Protein AF-A0A418WBN0-F1 (afdb_monomer)

Foldseek 3Di:
DDDDDDDDDDDDDDDDDDDDDDDDDDDDDDPDDDDDDDDPDDPPPDPDPPQDDAQVVQLVCQLVVLLQVLDQPECCNCVVVVPDDDNQVSQVSSLQSSLQSVVVCCVVRNQTVLKDKKKWKWFADDDVVRPPDRQWIWMKIFIAHNVRWGQKIWIWTRHHHRTDIDIDGTRNCPVPDPIDTPDIHHRDDVVPPDDPDPPDDDDDDDDDDDDDDDD

pLDDT: mean 71.05, std 18.78, range [40.62, 96.75]

Sequence (215 aa):
MKEAAMRIGKFGRFSAPLFAATVLASCIEPPASPPAPPPPPPPPAVEAPPAKPLNLDAVDKAVSKASSDTGGTTIYTNVFNLSGGSCVEASTRRGQAIANNLQTLKNNGDIPADHTIKVYTYSGYRVPGFADASIHTYTVTQIQGPNGRPVATWISDNYLGPNSVTRKPGDGGYSDWTDTMTQDVTPPTPGGGPPPRRDGGGGGGGGGGGGGGGD

Secondary structure (DSSP, 8-state):
--------------------------------PPPPPPPPPPPP-PPPPPPPPP-HHHHHHHHHHHHHHS----HHHHTTTS-SPPHHHHHHHHHHHHHHHHHHHHHTTSS-TT-EEEEEEEE--B-TT-TT-B--EEEEEEEE-TTS-EEEEEEEE-SSSS-EEEEEETTTTGGG---EEEEE-PPPPTTPPSPPP------------------

Nearest PDB structures (foldseek):
  5kq1-assembly1_A  TM=2.293E-01  e=1.074E-01  Schizosaccharomyces pombe 972h-
  6le0-assembly2_C  TM=3.913E-01  e=2.485E+00  Streptomyces koyangensis
  6ymn-assembly1_AAA  TM=3.905E-01  e=4.601E+00  Streptomyces koyangensis
  6ymn-assembly2_DDD  TM=4.024E-01  e=8.519E+00  Streptomyces koyangensis

Structure (mmCIF, N/CA/C/O backbone):
data_AF-A0A418WBN0-F1
#
_entry.id   AF-A0A418WBN0-F1
#
loop_
_atom_site.group_PDB
_atom_site.id
_atom_site.type_symbol
_atom_site.label_atom_id
_atom_site.label_alt_id
_atom_site.label_comp_id
_atom_site.label_asym_id
_atom_site.label_entity_id
_atom_site.label_seq_id
_atom_site.pdbx_PDB_ins_code
_atom_site.Cartn_x
_atom_site.Cartn_y
_atom_site.Cartn_z
_atom_site.occupancy
_atom_site.B_iso_or_equiv
_atom_site.auth_seq_id
_atom_site.auth_comp_id
_atom_site.auth_asym_id
_atom_site.auth_atom_id
_atom_site.pdbx_PDB_model_num
ATOM 1 N N . MET A 1 1 ? 41.250 -16.101 -19.857 1.00 44.22 1 MET A N 1
ATOM 2 C CA . MET A 1 1 ? 41.517 -16.765 -18.564 1.00 44.22 1 MET A CA 1
ATOM 3 C C . MET A 1 1 ? 42.553 -15.958 -17.798 1.00 44.22 1 MET A C 1
ATOM 5 O O . MET A 1 1 ? 43.721 -16.009 -18.155 1.00 44.22 1 MET A O 1
ATOM 9 N N . LYS A 1 2 ? 42.119 -15.156 -16.821 1.00 40.62 2 LYS A N 1
ATOM 10 C CA . LYS A 1 2 ? 42.973 -14.545 -15.793 1.00 40.62 2 LYS A CA 1
ATOM 11 C C . LYS A 1 2 ? 42.155 -14.495 -14.504 1.00 40.62 2 LYS A C 1
ATOM 13 O O . LYS A 1 2 ? 41.100 -13.869 -14.477 1.00 40.62 2 LYS A O 1
ATOM 18 N N . GLU A 1 3 ? 42.618 -15.246 -13.514 1.00 41.44 3 GLU A N 1
ATOM 19 C CA . GLU A 1 3 ? 42.084 -15.322 -12.157 1.00 41.44 3 GLU A CA 1
ATOM 20 C C . GLU A 1 3 ? 42.264 -13.984 -11.431 1.00 41.44 3 GLU A C 1
ATOM 22 O O . GLU A 1 3 ? 43.290 -13.319 -11.593 1.00 41.44 3 GLU A O 1
ATOM 27 N N . ALA A 1 4 ? 41.291 -13.605 -10.602 1.00 48.12 4 ALA A N 1
ATOM 28 C CA . ALA A 1 4 ? 41.433 -12.516 -9.645 1.00 48.12 4 ALA A CA 1
ATOM 29 C C . ALA A 1 4 ? 41.006 -13.006 -8.257 1.00 48.12 4 ALA A C 1
ATOM 31 O O . ALA A 1 4 ? 39.907 -13.521 -8.058 1.00 48.12 4 ALA A O 1
ATOM 32 N N . ALA A 1 5 ? 41.952 -12.882 -7.331 1.00 51.09 5 ALA A N 1
ATOM 33 C CA . ALA A 1 5 ? 41.986 -13.505 -6.024 1.00 51.09 5 ALA A CA 1
ATOM 34 C C . ALA A 1 5 ? 40.995 -12.906 -5.013 1.00 51.09 5 ALA A C 1
ATOM 36 O O . ALA A 1 5 ? 40.859 -11.692 -4.859 1.00 51.09 5 ALA A O 1
ATOM 37 N N . MET A 1 6 ? 40.386 -13.815 -4.258 1.00 43.16 6 MET A N 1
ATOM 38 C CA . MET A 1 6 ? 39.567 -13.603 -3.071 1.00 43.16 6 MET A CA 1
ATOM 39 C C . MET A 1 6 ? 40.435 -13.098 -1.901 1.00 43.16 6 MET A C 1
ATOM 41 O O . MET A 1 6 ? 41.412 -13.745 -1.524 1.00 43.16 6 MET A O 1
ATOM 45 N N . ARG A 1 7 ? 40.081 -11.954 -1.294 1.00 53.06 7 ARG A N 1
ATOM 46 C CA . ARG A 1 7 ? 40.658 -11.486 -0.019 1.00 53.06 7 ARG A CA 1
ATOM 47 C C . ARG A 1 7 ? 39.640 -11.644 1.108 1.00 53.06 7 ARG A C 1
ATOM 49 O O . ARG A 1 7 ? 38.636 -10.945 1.160 1.00 53.06 7 ARG A O 1
ATOM 56 N N . ILE A 1 8 ? 39.958 -12.562 2.015 1.00 48.62 8 ILE A N 1
ATOM 57 C CA . ILE A 1 8 ? 39.249 -12.848 3.264 1.00 48.62 8 ILE A CA 1
ATOM 58 C C . ILE A 1 8 ? 39.636 -11.785 4.302 1.00 48.62 8 ILE A C 1
ATOM 60 O O . ILE A 1 8 ? 40.793 -11.685 4.716 1.00 48.62 8 ILE A O 1
ATOM 64 N N . GLY A 1 9 ? 38.658 -10.967 4.695 1.00 45.81 9 GLY A N 1
ATOM 65 C CA . GLY A 1 9 ? 38.778 -9.923 5.710 1.00 45.81 9 GLY A CA 1
ATOM 66 C C . GLY A 1 9 ? 38.511 -10.452 7.120 1.00 45.81 9 GLY A C 1
ATOM 67 O O . GLY A 1 9 ? 37.387 -10.766 7.485 1.00 45.81 9 GLY A O 1
ATOM 68 N N . LYS A 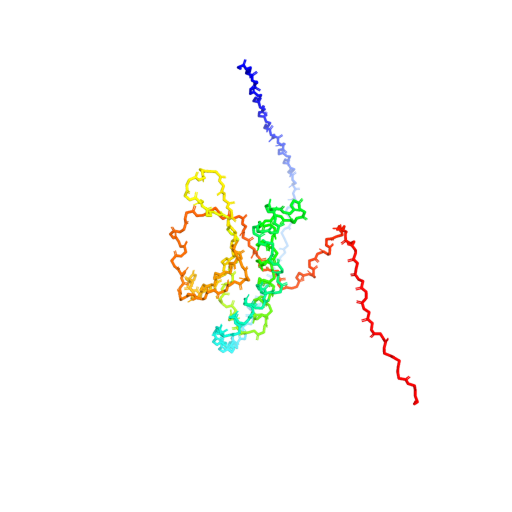1 10 ? 39.605 -10.538 7.870 1.00 53.38 10 LYS A N 1
ATOM 69 C CA . LYS A 1 10 ? 39.827 -10.809 9.298 1.00 53.38 10 LYS A CA 1
ATOM 70 C C . LYS A 1 10 ? 38.726 -10.377 10.296 1.00 53.38 10 LYS A C 1
ATOM 72 O O . LYS A 1 10 ? 38.263 -9.242 10.296 1.00 53.38 10 LYS A O 1
ATOM 77 N N . PHE A 1 11 ? 38.460 -11.290 11.234 1.00 48.16 11 PHE A N 1
ATOM 78 C CA . PHE A 1 11 ? 37.753 -11.131 12.512 1.00 48.16 11 PHE A CA 1
ATOM 79 C C . PHE A 1 11 ? 38.269 -9.957 13.366 1.00 48.16 11 PHE A C 1
ATOM 81 O O . PHE A 1 11 ? 39.461 -9.890 13.668 1.00 48.16 11 PHE A O 1
ATOM 88 N N . GLY A 1 12 ? 37.350 -9.126 13.866 1.00 45.34 12 GLY A N 1
ATOM 89 C CA . GLY A 1 12 ? 37.581 -8.185 14.965 1.00 45.34 12 GLY A CA 1
ATOM 90 C C . GLY A 1 12 ? 36.628 -8.474 16.125 1.00 45.34 12 GLY A C 1
ATOM 91 O O . GLY A 1 12 ? 35.453 -8.129 16.063 1.00 45.34 12 GLY A O 1
ATOM 92 N N . ARG A 1 13 ? 37.128 -9.132 17.178 1.00 50.06 13 ARG A N 1
ATOM 93 C CA . ARG A 1 13 ? 36.446 -9.272 18.475 1.00 50.06 13 ARG A CA 1
ATOM 94 C C . ARG A 1 13 ? 36.674 -7.988 19.277 1.00 50.06 13 ARG A C 1
ATOM 96 O O . ARG A 1 13 ? 37.809 -7.716 19.655 1.00 50.06 13 ARG A O 1
ATOM 103 N N . PHE A 1 14 ? 35.618 -7.230 19.556 1.00 46.12 14 PHE A N 1
ATOM 104 C CA . PHE A 1 14 ? 35.654 -6.153 20.547 1.00 46.12 14 PHE A CA 1
ATOM 105 C C . PHE A 1 14 ? 35.346 -6.734 21.932 1.00 46.12 14 PHE A C 1
ATOM 107 O O . PHE A 1 14 ? 34.240 -7.198 22.190 1.00 46.12 14 PHE A O 1
ATOM 114 N N . SER A 1 15 ? 36.356 -6.728 22.800 1.00 47.16 15 SER A N 1
ATOM 115 C CA . SER A 1 15 ? 36.253 -7.021 24.230 1.00 47.16 15 SER A CA 1
ATOM 116 C C . SER A 1 15 ? 36.310 -5.688 24.971 1.00 47.16 15 SER A C 1
ATOM 118 O O . SER A 1 15 ? 37.319 -4.992 24.877 1.00 47.16 15 SER A O 1
ATOM 120 N N . ALA A 1 16 ? 35.247 -5.322 25.684 1.00 52.97 16 ALA A N 1
ATOM 121 C CA . ALA A 1 16 ? 35.226 -4.155 26.565 1.00 52.97 16 ALA A CA 1
ATOM 122 C C . ALA A 1 16 ? 35.295 -4.605 28.040 1.00 52.97 16 ALA A C 1
ATOM 124 O O . ALA A 1 16 ? 34.710 -5.637 28.378 1.00 52.97 16 ALA A O 1
ATOM 125 N N . PRO A 1 17 ? 36.010 -3.874 28.917 1.00 54.97 17 PRO A N 1
ATOM 126 C CA . PRO A 1 17 ? 36.179 -4.243 30.319 1.00 54.97 17 PRO A CA 1
ATOM 127 C C . PRO A 1 17 ? 34.963 -3.849 31.174 1.00 54.97 17 PRO A C 1
ATOM 129 O O . PRO A 1 17 ? 34.487 -2.716 31.112 1.00 54.97 17 PRO A O 1
ATOM 132 N N . LEU A 1 18 ? 34.505 -4.777 32.021 1.00 51.66 18 LEU A N 1
ATOM 133 C CA . LEU A 1 18 ? 33.638 -4.484 33.165 1.00 51.66 18 LEU A CA 1
ATOM 134 C C . LEU A 1 18 ? 34.451 -3.722 34.224 1.00 51.66 18 LEU A C 1
ATOM 136 O O . LEU A 1 18 ? 35.355 -4.293 34.831 1.00 51.66 18 LEU A O 1
ATOM 140 N N . PHE A 1 19 ? 34.097 -2.467 34.494 1.00 44.91 19 PHE A N 1
ATOM 141 C CA . PHE A 1 19 ? 34.485 -1.782 35.728 1.00 44.91 19 PHE A CA 1
ATOM 142 C C . PHE A 1 19 ? 33.346 -1.918 36.741 1.00 44.91 19 PHE A C 1
ATOM 144 O O . PHE A 1 19 ? 32.288 -1.311 36.588 1.00 44.91 19 PHE A O 1
ATOM 151 N N . ALA A 1 20 ? 33.564 -2.736 37.770 1.00 43.12 20 ALA A N 1
ATOM 152 C CA . ALA A 1 20 ? 32.700 -2.823 38.939 1.00 43.12 20 ALA A CA 1
ATOM 153 C C . ALA A 1 20 ? 33.159 -1.782 39.973 1.00 43.12 20 ALA A C 1
ATOM 155 O O . ALA A 1 20 ? 34.242 -1.905 40.543 1.00 43.12 20 ALA A O 1
ATOM 156 N N . ALA A 1 21 ? 32.348 -0.749 40.196 1.00 51.97 21 ALA A N 1
ATOM 157 C CA . ALA A 1 21 ? 32.530 0.203 41.285 1.00 51.97 21 ALA A CA 1
ATOM 158 C C . ALA A 1 21 ? 31.661 -0.233 42.472 1.00 51.97 21 ALA A C 1
ATOM 160 O O . ALA A 1 21 ? 30.438 -0.108 42.444 1.00 51.97 21 ALA A O 1
ATOM 161 N N . THR A 1 22 ? 32.299 -0.769 43.508 1.00 43.25 22 THR A N 1
ATOM 162 C CA . THR A 1 22 ? 31.648 -1.117 44.774 1.00 43.25 22 THR A CA 1
ATOM 163 C C . THR A 1 22 ? 31.500 0.147 45.618 1.00 43.25 22 THR A C 1
ATOM 165 O O . THR A 1 22 ? 32.486 0.670 46.132 1.00 43.25 22 THR A O 1
ATOM 168 N N . VAL A 1 23 ? 30.271 0.644 45.767 1.00 54.56 23 VAL A N 1
ATOM 169 C CA . VAL A 1 23 ? 29.929 1.720 46.709 1.00 54.56 23 VAL A CA 1
ATOM 170 C C . VAL A 1 23 ? 29.421 1.076 47.998 1.00 54.56 23 VAL A C 1
ATOM 172 O O . VAL A 1 23 ? 28.357 0.463 48.013 1.00 54.56 23 VAL A O 1
ATOM 175 N N . LEU A 1 24 ? 30.189 1.202 49.082 1.00 52.09 24 LEU A N 1
ATOM 176 C CA . LEU A 1 24 ? 29.744 0.859 50.434 1.00 52.09 24 LEU A CA 1
ATOM 177 C C . LEU A 1 24 ? 28.894 2.018 50.971 1.00 52.09 24 LEU A C 1
ATOM 179 O O . LEU A 1 24 ? 29.422 2.989 51.508 1.00 52.09 24 LEU A O 1
ATOM 183 N N . ALA A 1 25 ? 27.579 1.933 50.778 1.00 54.78 25 ALA A N 1
ATOM 184 C CA . ALA A 1 25 ? 26.617 2.849 51.378 1.00 54.78 25 ALA A CA 1
ATOM 185 C C . ALA A 1 25 ? 26.228 2.346 52.779 1.00 54.78 25 ALA A C 1
ATOM 187 O O . ALA A 1 25 ? 25.676 1.256 52.924 1.00 54.78 25 ALA A O 1
ATOM 188 N N . SER A 1 26 ? 26.535 3.140 53.805 1.00 48.72 26 SER A N 1
ATOM 189 C CA . SER A 1 26 ? 26.131 2.910 55.194 1.00 48.72 26 SER A CA 1
ATOM 190 C C . SER A 1 26 ? 24.607 2.960 55.341 1.00 48.72 26 SER A C 1
ATOM 192 O O . SER A 1 26 ? 23.983 3.981 55.053 1.00 48.72 26 SER A O 1
ATOM 194 N N . CYS A 1 27 ? 24.019 1.865 55.821 1.00 43.72 27 CYS A N 1
ATOM 195 C CA . CYS A 1 27 ? 22.599 1.752 56.141 1.00 43.72 27 CYS A CA 1
ATOM 196 C C . CYS A 1 27 ? 22.276 2.508 57.440 1.00 43.72 27 CYS A C 1
ATOM 198 O O . CYS A 1 27 ? 22.614 2.047 58.528 1.00 43.72 27 CYS A O 1
ATOM 200 N N . ILE A 1 28 ? 21.597 3.649 57.330 1.00 59.19 28 ILE A N 1
ATOM 201 C CA . ILE A 1 28 ? 20.803 4.224 58.421 1.00 59.19 28 ILE A CA 1
ATOM 202 C C . ILE A 1 28 ? 19.348 4.068 57.986 1.00 59.19 28 ILE A C 1
ATOM 204 O O . ILE A 1 28 ? 18.926 4.674 57.005 1.00 59.19 28 ILE A O 1
ATOM 208 N N . GLU A 1 29 ? 18.618 3.190 58.667 1.00 57.81 29 GLU A N 1
ATOM 209 C CA . GLU A 1 29 ? 17.234 2.844 58.347 1.00 57.81 29 GLU A CA 1
ATOM 210 C C . GLU A 1 29 ? 16.303 3.958 58.862 1.00 57.81 29 GLU A C 1
ATOM 212 O O . GLU A 1 29 ? 16.270 4.216 60.070 1.00 57.81 29 GLU A O 1
ATOM 217 N N . PRO A 1 30 ? 15.595 4.693 57.984 1.00 70.69 30 PRO A N 1
ATOM 218 C CA . PRO A 1 30 ? 14.649 5.707 58.426 1.00 70.69 30 PRO A CA 1
ATOM 219 C C . PRO A 1 30 ? 13.433 5.046 59.100 1.00 70.69 30 PRO A C 1
ATOM 221 O O . PRO A 1 30 ? 13.051 3.933 58.732 1.00 70.69 30 PRO A O 1
ATOM 224 N N . PRO A 1 31 ? 12.793 5.722 60.071 1.00 73.06 31 PRO A N 1
ATOM 225 C CA . PRO A 1 31 ? 11.603 5.207 60.739 1.00 73.06 31 PRO A CA 1
ATOM 226 C C . PRO A 1 31 ? 10.498 4.899 59.721 1.00 73.06 31 PRO A C 1
ATOM 228 O O . PRO A 1 31 ? 10.227 5.694 58.818 1.00 73.06 31 PRO A O 1
ATOM 231 N N . ALA A 1 32 ? 9.870 3.730 59.880 1.00 72.81 32 ALA A N 1
ATOM 232 C CA . ALA A 1 32 ? 8.828 3.229 58.994 1.00 72.81 32 ALA A CA 1
ATOM 233 C C . ALA A 1 32 ? 7.714 4.271 58.816 1.00 72.81 32 ALA A C 1
ATOM 235 O O . ALA A 1 32 ? 7.015 4.633 59.765 1.00 72.81 32 ALA A O 1
ATOM 236 N N . SER A 1 33 ? 7.562 4.763 57.585 1.00 76.44 33 SER A N 1
ATOM 237 C CA . SER A 1 33 ? 6.434 5.618 57.230 1.00 76.44 33 SER A CA 1
ATOM 238 C C . SER A 1 33 ? 5.138 4.805 57.316 1.00 76.44 33 SER A C 1
ATOM 240 O O . SER A 1 33 ? 5.139 3.629 56.938 1.00 76.44 33 SER A O 1
ATOM 242 N N . PRO A 1 34 ? 4.034 5.396 57.803 1.00 82.06 34 PRO A N 1
ATOM 243 C CA . PRO A 1 34 ? 2.743 4.725 57.808 1.00 82.06 34 PRO A CA 1
ATOM 244 C C . PRO A 1 34 ? 2.369 4.280 56.384 1.00 82.06 34 PRO A C 1
ATOM 246 O O . PRO A 1 34 ? 2.723 4.966 55.419 1.00 82.06 34 PRO A O 1
ATOM 249 N N . PRO A 1 35 ? 1.674 3.137 56.229 1.00 82.44 35 PRO A N 1
ATOM 250 C CA . PRO A 1 35 ? 1.274 2.645 54.920 1.00 82.44 35 PRO A CA 1
ATOM 251 C C . PRO A 1 35 ? 0.441 3.710 54.207 1.00 82.44 35 PRO A C 1
ATOM 253 O O . PRO A 1 35 ? -0.510 4.254 54.774 1.00 82.44 35 PRO A O 1
ATOM 256 N N . ALA A 1 36 ? 0.824 4.023 52.968 1.00 81.06 36 ALA A N 1
ATOM 257 C CA . ALA A 1 36 ? 0.066 4.942 52.136 1.00 81.06 36 ALA A CA 1
ATOM 258 C C . ALA A 1 36 ? -1.384 4.435 52.005 1.00 81.06 36 ALA A C 1
ATOM 260 O O . ALA A 1 36 ? -1.594 3.221 51.887 1.00 81.06 36 ALA A O 1
ATOM 261 N N . PRO A 1 37 ? -2.388 5.330 52.031 1.00 84.88 37 PRO A N 1
ATOM 262 C CA . PRO A 1 37 ? -3.766 4.935 51.788 1.00 84.88 37 PRO A CA 1
ATOM 263 C C . PRO A 1 37 ? -3.871 4.224 50.429 1.00 84.88 37 PRO A C 1
ATOM 265 O O . PRO A 1 37 ? -3.146 4.585 49.494 1.00 84.88 37 PRO A O 1
ATOM 268 N N . PRO A 1 38 ? -4.749 3.212 50.302 1.00 85.62 38 PRO A N 1
ATOM 269 C CA . PRO A 1 38 ? -4.940 2.525 49.036 1.00 85.62 38 PRO A CA 1
ATOM 270 C C . PRO A 1 38 ? -5.341 3.542 47.957 1.00 85.62 38 PRO A C 1
ATOM 272 O O . PRO A 1 38 ? -6.125 4.455 48.244 1.00 85.62 38 PRO A O 1
ATOM 275 N N . PRO A 1 39 ? -4.810 3.420 46.726 1.00 86.62 39 PRO A N 1
ATOM 276 C CA . PRO A 1 39 ? -5.207 4.301 45.641 1.00 86.62 39 PRO A CA 1
ATOM 277 C C . PRO A 1 39 ? -6.724 4.190 45.417 1.00 86.62 39 PRO A C 1
ATOM 279 O O . PRO A 1 39 ? -7.280 3.093 45.545 1.00 86.62 39 PRO A O 1
ATOM 282 N N . PRO A 1 40 ? -7.411 5.301 45.095 1.00 87.06 40 PRO A N 1
ATOM 283 C CA . PRO A 1 40 ? -8.825 5.251 44.757 1.00 87.06 40 PRO A CA 1
ATOM 284 C C . PRO A 1 40 ? -9.048 4.301 43.569 1.00 87.06 40 PRO A C 1
ATOM 286 O O . PRO A 1 40 ? -8.174 4.192 42.701 1.00 87.06 40 PRO A O 1
ATOM 289 N N . PRO A 1 41 ? -10.201 3.608 43.512 1.00 85.44 41 PRO A N 1
ATOM 290 C CA . PRO A 1 41 ? -10.524 2.757 42.378 1.00 85.44 41 PRO A CA 1
ATOM 291 C C . PRO A 1 41 ? -10.482 3.588 41.086 1.00 85.44 41 PRO A C 1
ATOM 293 O O . PRO A 1 41 ? -10.942 4.736 41.089 1.00 85.44 41 PRO A O 1
ATOM 296 N N . PRO A 1 42 ? -9.925 3.045 39.987 1.00 82.94 42 PRO A N 1
ATOM 297 C CA . PRO A 1 42 ? -9.926 3.747 38.715 1.00 82.94 42 PRO A CA 1
ATOM 298 C C . PRO A 1 42 ? -11.374 4.050 38.302 1.00 82.94 42 PRO A C 1
ATOM 300 O O . PRO A 1 42 ? -12.266 3.233 38.560 1.00 82.94 42 PRO A O 1
ATOM 303 N N . PRO A 1 43 ? -11.633 5.213 37.678 1.00 82.19 43 PRO A N 1
ATOM 304 C CA . PRO A 1 43 ? -12.956 5.516 37.157 1.00 82.19 43 PRO A CA 1
ATOM 305 C C . PRO A 1 43 ? -13.403 4.415 36.179 1.00 82.19 43 PRO A C 1
ATOM 307 O O . PRO A 1 43 ? -12.551 3.806 35.523 1.00 82.19 43 PRO A O 1
ATOM 310 N N . PRO A 1 44 ? -14.720 4.154 36.063 1.00 78.94 44 PRO A N 1
ATOM 311 C CA . PRO A 1 44 ? -15.245 3.215 35.081 1.00 78.94 44 PRO A CA 1
ATOM 312 C C . PRO A 1 44 ? -14.681 3.548 33.700 1.00 78.94 44 PRO A C 1
ATOM 314 O O . PRO A 1 44 ? -14.732 4.705 33.276 1.00 78.94 44 PRO A O 1
ATOM 317 N N . ALA A 1 45 ? -14.119 2.550 33.017 1.00 75.25 45 ALA A N 1
ATOM 318 C CA . ALA A 1 45 ? -13.649 2.730 31.654 1.00 75.25 45 ALA A CA 1
ATOM 319 C C . ALA A 1 45 ? -14.842 3.168 30.799 1.00 75.25 45 ALA A C 1
ATOM 321 O O . ALA A 1 45 ? -15.811 2.424 30.652 1.00 75.25 45 ALA A O 1
ATOM 322 N N . VAL A 1 46 ? -14.792 4.395 30.282 1.00 73.12 46 VAL A N 1
ATOM 323 C CA . VAL A 1 46 ? -15.753 4.846 29.278 1.00 73.12 46 VAL A CA 1
ATOM 324 C C . VAL A 1 46 ? -15.553 3.944 28.069 1.00 73.12 46 VAL A C 1
ATOM 326 O O . VAL A 1 46 ? -14.455 3.881 27.515 1.00 73.12 46 VAL A O 1
ATOM 329 N N . GLU A 1 47 ? -16.596 3.203 27.710 1.00 64.44 47 GLU A N 1
ATOM 330 C CA . GLU A 1 47 ? -16.577 2.321 26.553 1.00 64.44 47 GLU A CA 1
ATOM 331 C C . GLU A 1 47 ? -16.277 3.172 25.314 1.00 64.44 47 GLU A C 1
ATOM 333 O O . GLU A 1 47 ? -16.967 4.158 25.033 1.00 64.44 47 GLU A O 1
ATOM 338 N N . ALA A 1 48 ? -15.178 2.862 24.624 1.00 66.69 48 ALA A N 1
ATOM 339 C CA . ALA A 1 48 ? -14.793 3.610 23.439 1.00 66.69 48 ALA A CA 1
ATOM 340 C C . ALA A 1 48 ? -15.900 3.480 22.374 1.00 66.69 48 ALA A C 1
ATOM 342 O O . ALA A 1 48 ? -16.509 2.411 22.263 1.00 66.69 48 ALA A O 1
ATOM 343 N N . PRO A 1 49 ? -16.160 4.528 21.571 1.00 70.12 49 PRO A N 1
ATOM 344 C CA . PRO A 1 49 ? -17.118 4.435 20.479 1.00 70.12 49 PRO A CA 1
ATOM 345 C C . PRO A 1 49 ? -16.785 3.241 19.571 1.00 70.12 49 PRO A C 1
ATOM 347 O O . PRO A 1 49 ? -15.600 2.989 19.319 1.00 70.12 49 PRO A O 1
ATOM 350 N N . PRO A 1 50 ? -17.793 2.518 19.051 1.00 70.12 50 PRO A N 1
ATOM 351 C CA . PRO A 1 50 ? -17.553 1.404 18.145 1.00 70.12 50 PRO A CA 1
ATOM 352 C C . PRO A 1 50 ? -16.762 1.880 16.923 1.00 70.12 50 PRO A C 1
ATOM 354 O O . PRO A 1 50 ? -17.049 2.934 16.348 1.00 70.12 50 PRO A O 1
ATOM 357 N N . ALA A 1 51 ? -15.750 1.104 16.531 1.00 75.38 51 ALA A N 1
ATOM 358 C CA . ALA A 1 51 ? -14.912 1.435 15.388 1.00 75.38 51 ALA A CA 1
ATOM 359 C C . ALA A 1 51 ? -15.758 1.520 14.106 1.00 75.38 51 ALA A C 1
ATOM 361 O O . ALA A 1 51 ? -16.597 0.656 13.836 1.00 75.38 51 ALA A O 1
ATOM 362 N N . LYS A 1 52 ? -15.527 2.565 13.303 1.00 86.69 52 LYS A N 1
ATOM 363 C CA . LYS A 1 52 ? -16.143 2.708 11.977 1.00 86.69 52 LYS A CA 1
ATOM 364 C C . LYS A 1 52 ? -15.779 1.483 11.119 1.00 86.69 52 LYS A C 1
ATOM 366 O O . LYS A 1 52 ? -14.647 1.016 11.219 1.00 86.69 52 LYS A O 1
ATOM 371 N N . PRO A 1 53 ? -16.683 0.950 10.278 1.00 92.19 53 PRO A N 1
ATOM 372 C CA . PRO A 1 53 ? -16.336 -0.133 9.362 1.00 92.19 53 PRO A CA 1
ATOM 373 C C . PRO A 1 53 ? -15.308 0.320 8.315 1.00 92.19 53 PRO A C 1
ATOM 375 O O . PRO A 1 53 ? -15.279 1.487 7.920 1.00 92.19 53 PRO A O 1
ATOM 378 N N . LEU A 1 54 ? -14.495 -0.624 7.831 1.00 94.62 54 LEU A N 1
ATOM 379 C CA . LEU A 1 54 ? -13.506 -0.384 6.779 1.00 94.62 54 LEU A CA 1
ATOM 380 C C . LEU A 1 54 ? -14.172 0.107 5.484 1.00 94.62 54 LEU A C 1
ATOM 382 O O . LEU A 1 54 ? -15.002 -0.588 4.898 1.00 94.62 54 LEU A O 1
ATOM 386 N N . ASN A 1 55 ? -13.754 1.278 5.001 1.00 96.06 55 ASN A N 1
ATOM 387 C CA . ASN A 1 55 ? -14.255 1.866 3.761 1.00 96.06 55 ASN A CA 1
ATOM 388 C C . ASN A 1 55 ? -13.375 1.471 2.562 1.00 96.06 55 ASN A C 1
ATOM 390 O O . ASN A 1 55 ? -12.455 2.196 2.177 1.00 96.06 55 ASN A O 1
ATOM 394 N N . LEU A 1 56 ? -13.660 0.314 1.958 1.00 95.50 56 LE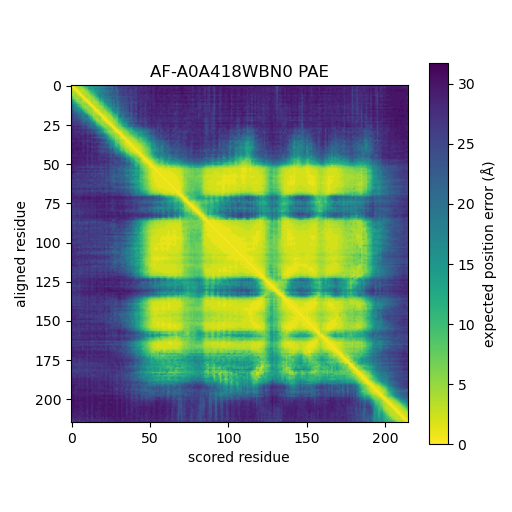U A N 1
ATOM 395 C CA . LEU A 1 56 ? -12.883 -0.207 0.825 1.00 95.50 56 LEU A CA 1
ATOM 396 C C . LEU A 1 56 ? -12.920 0.702 -0.412 1.00 95.50 56 LEU A C 1
ATOM 398 O O . LEU A 1 56 ? -11.934 0.755 -1.141 1.00 95.50 56 LEU A O 1
ATOM 402 N N . ASP A 1 57 ? -13.997 1.457 -0.634 1.00 96.75 57 ASP A N 1
ATOM 403 C CA . ASP A 1 57 ? -14.099 2.363 -1.785 1.00 96.75 57 ASP A CA 1
ATOM 404 C C . ASP A 1 57 ? -13.199 3.596 -1.633 1.00 96.75 57 ASP A C 1
ATOM 406 O O . ASP A 1 57 ? -12.631 4.088 -2.612 1.00 96.75 57 ASP A O 1
ATOM 410 N N . ALA A 1 58 ? -13.036 4.096 -0.404 1.00 95.69 58 ALA A N 1
ATOM 411 C CA . ALA A 1 58 ? -12.068 5.151 -0.116 1.00 95.69 58 ALA A CA 1
ATOM 412 C C . ALA A 1 58 ? -10.632 4.654 -0.333 1.00 95.69 58 ALA A C 1
ATOM 414 O O . ALA A 1 58 ? -9.826 5.359 -0.944 1.00 95.69 58 ALA A O 1
ATOM 415 N N . VAL A 1 59 ? -10.333 3.425 0.105 1.00 96.31 59 VAL A N 1
ATOM 416 C CA . VAL A 1 59 ? -9.025 2.791 -0.110 1.00 96.31 59 VAL A CA 1
ATOM 417 C C . VAL A 1 59 ? -8.751 2.595 -1.606 1.00 96.31 59 VAL A C 1
ATOM 419 O O . VAL A 1 59 ? -7.692 3.012 -2.072 1.00 96.31 59 VAL A O 1
ATOM 422 N N . ASP A 1 60 ? -9.708 2.076 -2.384 1.00 96.56 60 ASP A N 1
ATOM 423 C CA . ASP A 1 60 ? -9.593 1.931 -3.847 1.00 96.56 60 ASP A CA 1
ATOM 424 C C . ASP A 1 60 ? -9.225 3.248 -4.523 1.00 96.56 60 ASP A C 1
ATOM 426 O O . ASP A 1 60 ? -8.283 3.305 -5.320 1.00 96.56 60 ASP A O 1
ATOM 430 N N . LYS A 1 61 ? -9.950 4.321 -4.192 1.00 96.38 61 LYS A N 1
ATOM 431 C CA . LYS A 1 61 ? -9.701 5.652 -4.753 1.00 96.38 61 LYS A CA 1
ATOM 432 C C . LYS A 1 61 ? -8.322 6.168 -4.360 1.00 96.38 61 LYS A C 1
ATOM 434 O O . LYS A 1 61 ? -7.614 6.697 -5.214 1.00 96.38 61 LYS A O 1
ATOM 439 N N . ALA A 1 62 ? -7.918 5.993 -3.103 1.00 95.06 62 ALA A N 1
ATOM 440 C CA . ALA A 1 62 ? -6.621 6.444 -2.609 1.00 95.06 62 ALA A CA 1
ATOM 441 C C . ALA A 1 62 ? -5.448 5.709 -3.274 1.00 95.06 62 ALA A C 1
ATOM 443 O O . ALA A 1 62 ? -4.495 6.364 -3.705 1.00 95.06 62 ALA A O 1
ATOM 444 N N . VAL A 1 63 ? -5.527 4.379 -3.401 1.00 94.25 63 VAL A N 1
ATOM 445 C CA . VAL A 1 63 ? -4.497 3.561 -4.062 1.00 94.25 63 VAL A CA 1
ATOM 446 C C . VAL A 1 63 ? -4.436 3.875 -5.554 1.00 94.25 63 VAL A C 1
ATOM 448 O O . VAL A 1 63 ? -3.346 4.081 -6.090 1.00 94.25 63 VAL A O 1
ATOM 451 N N . SER A 1 64 ? -5.590 3.964 -6.220 1.00 93.19 64 SER A N 1
ATOM 452 C CA . SER A 1 64 ? -5.671 4.270 -7.654 1.00 93.19 64 SER A CA 1
ATOM 453 C C . SER A 1 64 ? -5.114 5.652 -7.961 1.00 93.19 64 SER A C 1
ATOM 455 O O . SER A 1 64 ? -4.282 5.785 -8.854 1.00 93.19 64 SER A O 1
ATOM 457 N N . LYS A 1 65 ? -5.490 6.663 -7.166 1.00 91.56 65 LYS A N 1
ATOM 458 C CA . LYS A 1 65 ? -4.986 8.028 -7.319 1.00 91.56 65 LYS A CA 1
ATOM 459 C C . LYS A 1 65 ? -3.481 8.116 -7.058 1.00 91.56 65 LYS A C 1
ATOM 461 O O . LYS A 1 65 ? -2.756 8.670 -7.872 1.00 91.56 65 LYS A O 1
ATOM 466 N N . ALA A 1 66 ? -2.988 7.546 -5.954 1.00 90.31 66 ALA A N 1
ATOM 467 C CA . ALA A 1 66 ? -1.551 7.541 -5.660 1.00 90.31 66 ALA A CA 1
ATOM 468 C C . ALA A 1 66 ? -0.749 6.849 -6.769 1.00 90.31 66 ALA A C 1
ATOM 470 O O . ALA A 1 66 ? 0.329 7.309 -7.151 1.00 90.31 66 ALA A O 1
ATOM 471 N N . SER A 1 67 ? -1.301 5.761 -7.310 1.00 88.62 67 SER A N 1
ATOM 472 C CA . SER A 1 67 ? -0.715 5.050 -8.439 1.00 88.62 67 SER A CA 1
ATOM 473 C C . SER A 1 67 ? -0.712 5.910 -9.698 1.00 88.62 67 SER A C 1
ATOM 475 O O . SER A 1 67 ? 0.322 6.008 -10.340 1.00 88.62 67 SER A O 1
ATOM 477 N N . SER A 1 68 ? -1.809 6.580 -10.052 1.00 86.00 68 SER A N 1
ATOM 478 C CA . SER A 1 68 ? -1.852 7.435 -11.246 1.00 86.00 68 SER A CA 1
ATOM 479 C C . SER A 1 68 ? -0.970 8.681 -11.132 1.00 86.00 68 SER A C 1
ATOM 481 O O . SER A 1 68 ? -0.348 9.071 -12.114 1.00 86.00 68 SER A O 1
ATOM 483 N N . ASP A 1 69 ? -0.897 9.290 -9.945 1.00 84.44 69 ASP A N 1
ATOM 484 C CA . ASP A 1 69 ? -0.117 10.508 -9.694 1.00 84.44 69 ASP A CA 1
ATOM 485 C C . ASP A 1 69 ? 1.395 10.240 -9.708 1.00 84.44 69 ASP A C 1
ATOM 487 O O . ASP A 1 69 ? 2.196 11.122 -10.025 1.00 84.44 69 ASP A O 1
ATOM 491 N N . THR A 1 70 ? 1.810 9.021 -9.353 1.00 76.75 70 THR A N 1
ATOM 492 C CA . THR A 1 70 ? 3.213 8.624 -9.454 1.00 76.75 70 THR A CA 1
ATOM 493 C C . THR A 1 70 ? 3.525 8.223 -10.886 1.00 76.75 70 THR A C 1
ATOM 495 O O . THR A 1 70 ? 3.305 7.086 -11.305 1.00 76.75 70 THR A O 1
ATOM 498 N N . GLY A 1 71 ? 4.048 9.201 -11.634 1.00 65.75 71 GLY A N 1
ATOM 499 C CA . GLY A 1 71 ? 4.491 9.038 -13.015 1.00 65.75 71 GLY A CA 1
ATOM 500 C C . GLY A 1 71 ? 5.252 7.727 -13.216 1.00 65.75 71 GLY A C 1
ATOM 501 O O . GLY A 1 71 ? 6.246 7.449 -12.538 1.00 65.75 71 GLY A O 1
ATOM 502 N N . GLY A 1 72 ? 4.738 6.906 -14.128 1.00 59.91 72 GLY A N 1
ATOM 503 C CA . GLY A 1 72 ? 5.324 5.627 -14.487 1.00 59.91 72 GLY A CA 1
ATOM 504 C C . GLY A 1 72 ? 6.547 5.815 -15.358 1.00 59.91 72 GLY A C 1
ATOM 505 O O . GLY A 1 72 ? 6.428 6.272 -16.493 1.00 59.91 72 GLY A O 1
ATOM 506 N N . THR A 1 73 ? 7.716 5.419 -14.867 1.00 53.62 73 THR A N 1
ATOM 507 C CA . THR A 1 73 ? 8.801 5.058 -15.769 1.00 53.62 73 THR A CA 1
ATOM 508 C C . THR A 1 73 ? 8.486 3.672 -16.321 1.00 53.62 73 THR A C 1
ATOM 510 O O . THR A 1 73 ? 8.781 2.646 -15.714 1.00 53.62 73 THR A O 1
ATOM 513 N N . THR A 1 74 ? 7.793 3.641 -17.457 1.00 54.72 74 THR A N 1
ATOM 514 C CA . THR A 1 74 ? 7.612 2.391 -18.203 1.00 54.72 74 THR A CA 1
ATOM 515 C C . THR A 1 74 ? 8.984 1.856 -18.624 1.00 54.72 74 THR A C 1
ATOM 517 O O . THR A 1 74 ? 9.944 2.621 -18.779 1.00 54.72 74 THR A O 1
ATOM 520 N N . ILE A 1 75 ? 9.078 0.554 -18.903 1.00 53.50 75 ILE A N 1
ATOM 521 C CA . ILE A 1 75 ? 10.235 -0.036 -19.604 1.00 53.50 75 ILE A CA 1
ATOM 522 C C . ILE A 1 75 ? 10.613 0.786 -20.833 1.00 53.50 75 ILE A C 1
ATOM 524 O O . ILE A 1 75 ? 11.795 1.017 -21.086 1.00 53.50 75 ILE A O 1
ATOM 528 N N . TYR A 1 76 ? 9.604 1.275 -21.556 1.00 50.09 76 TYR A N 1
ATOM 529 C CA . TYR A 1 76 ? 9.787 2.111 -22.733 1.00 50.09 76 TYR A CA 1
ATOM 530 C C . TYR A 1 76 ? 10.608 3.372 -22.444 1.00 50.09 76 TYR A C 1
ATOM 532 O O . TYR A 1 76 ? 11.444 3.757 -23.254 1.00 50.09 76 TYR A O 1
ATOM 540 N N . THR A 1 77 ? 10.429 3.994 -21.280 1.00 49.47 77 THR A N 1
ATOM 541 C CA . THR A 1 77 ? 11.124 5.236 -20.917 1.00 49.47 77 THR A CA 1
ATOM 542 C C . THR A 1 77 ? 12.515 4.995 -20.320 1.00 49.47 77 THR 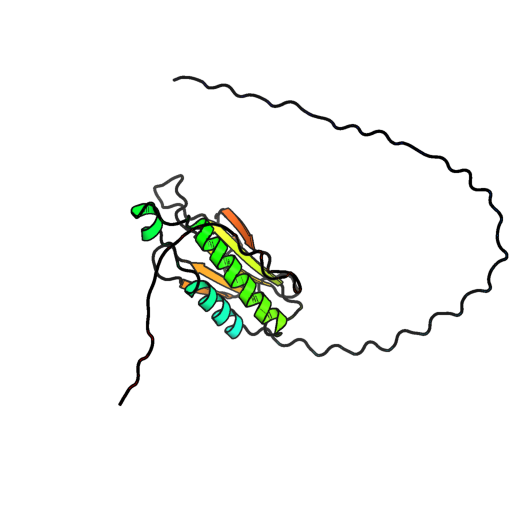A C 1
ATOM 544 O O . THR A 1 77 ? 13.389 5.845 -20.449 1.00 49.47 77 THR A O 1
ATOM 547 N N . ASN A 1 78 ? 12.753 3.842 -19.691 1.00 48.72 78 ASN A N 1
ATOM 548 C CA . ASN A 1 78 ? 14.014 3.565 -18.993 1.00 48.72 78 ASN A CA 1
ATOM 549 C C . ASN A 1 78 ? 15.006 2.740 -19.810 1.00 48.72 78 ASN A C 1
ATOM 551 O O . ASN A 1 78 ? 16.194 3.051 -19.827 1.00 48.72 78 ASN A O 1
ATOM 555 N N . VAL A 1 79 ? 14.527 1.695 -20.488 1.00 51.44 79 VAL A N 1
ATOM 556 C CA . VAL A 1 79 ? 15.390 0.771 -21.237 1.00 51.44 79 VAL A CA 1
ATOM 557 C C . VAL A 1 79 ? 15.798 1.377 -22.578 1.00 51.44 79 VAL A C 1
ATOM 559 O O . VAL A 1 79 ? 16.946 1.231 -22.984 1.00 51.44 79 VAL A O 1
ATOM 562 N N . PHE A 1 80 ? 14.900 2.112 -23.241 1.00 50.97 80 PHE A N 1
ATOM 563 C CA . PHE A 1 80 ? 15.188 2.695 -24.556 1.00 50.97 80 PHE A CA 1
ATOM 564 C C . PHE A 1 80 ? 15.717 4.130 -24.506 1.00 50.97 80 PHE A C 1
ATOM 566 O O . PHE A 1 80 ? 16.417 4.542 -25.426 1.00 50.97 80 PHE A O 1
ATOM 573 N N . ASN A 1 81 ? 15.418 4.886 -23.447 1.00 48.16 81 ASN A N 1
ATOM 574 C CA . ASN A 1 81 ? 15.706 6.323 -23.401 1.00 48.16 81 ASN A CA 1
ATOM 575 C C . ASN A 1 81 ? 16.902 6.708 -22.513 1.00 48.16 81 ASN A C 1
ATOM 577 O O . ASN A 1 81 ? 17.205 7.897 -22.436 1.00 48.16 81 ASN A O 1
ATOM 581 N N . LEU A 1 82 ? 17.570 5.744 -21.851 1.00 50.28 82 LEU A N 1
ATOM 582 C CA . LEU A 1 82 ? 18.822 5.891 -21.068 1.00 50.28 82 LEU A CA 1
ATOM 583 C C . LEU A 1 82 ? 18.870 7.064 -20.054 1.00 50.28 82 LEU A C 1
ATOM 585 O O . LEU A 1 82 ? 19.935 7.406 -19.547 1.00 50.28 82 LEU A O 1
ATOM 589 N N . SER A 1 83 ? 17.730 7.689 -19.753 1.00 49.22 83 SER A N 1
ATOM 590 C CA . SER A 1 83 ? 17.619 8.956 -19.011 1.00 49.22 83 SER A CA 1
ATOM 591 C C . SER A 1 83 ? 16.588 8.912 -17.881 1.00 49.22 83 SER A C 1
ATOM 593 O O . SER A 1 83 ? 16.473 9.870 -17.118 1.00 49.22 83 SER A O 1
ATOM 595 N N . GLY A 1 84 ? 15.841 7.812 -17.745 1.00 50.06 84 GLY A N 1
ATOM 596 C CA . GLY A 1 84 ? 14.820 7.648 -16.713 1.00 50.06 84 GLY A CA 1
ATOM 597 C C . GLY A 1 84 ? 15.314 6.832 -15.512 1.00 50.06 84 GLY A C 1
ATOM 598 O O . GLY A 1 84 ? 16.011 5.829 -15.664 1.00 50.06 84 GLY A O 1
ATOM 599 N N . GLY A 1 85 ? 14.971 7.288 -14.300 1.00 59.00 85 GLY A N 1
ATOM 600 C CA . GLY A 1 85 ? 15.296 6.601 -13.040 1.00 59.00 85 GLY A CA 1
ATOM 601 C C . GLY A 1 85 ? 14.711 5.189 -12.980 1.00 59.00 85 GLY A C 1
ATOM 602 O O . GLY A 1 85 ? 13.694 4.911 -13.613 1.00 59.00 85 GLY A O 1
ATOM 603 N N . SER A 1 86 ? 15.337 4.288 -12.224 1.00 70.94 86 SER A N 1
ATOM 604 C CA . SER A 1 86 ? 15.054 2.847 -12.290 1.00 70.94 86 SER A CA 1
ATOM 605 C C . SER A 1 86 ? 13.575 2.507 -12.026 1.00 70.94 86 SER A C 1
ATOM 607 O O . SER A 1 86 ? 12.887 3.176 -11.249 1.00 70.94 86 SER A O 1
ATOM 609 N N . CYS A 1 87 ? 13.060 1.432 -12.637 1.00 73.44 87 CYS A N 1
ATOM 610 C CA . CYS A 1 87 ? 11.687 0.957 -12.390 1.00 73.44 87 CYS A CA 1
ATOM 611 C C . CYS A 1 87 ? 11.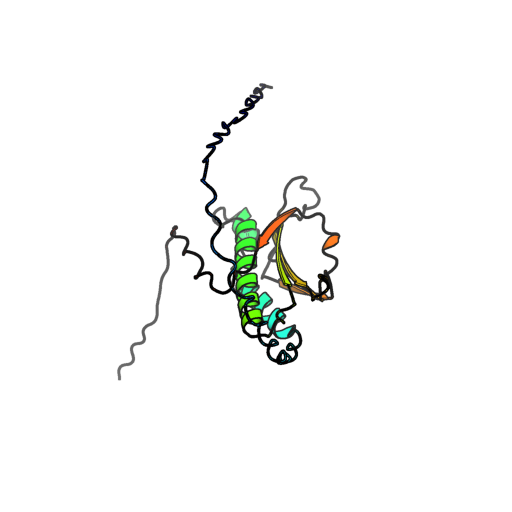452 0.638 -10.900 1.00 73.44 87 CYS A C 1
ATOM 613 O O . CYS A 1 87 ? 10.331 0.739 -10.395 1.00 73.44 87 CYS A O 1
ATOM 615 N N . VAL A 1 88 ? 12.524 0.284 -10.184 1.00 76.25 88 VAL A N 1
ATOM 616 C CA . VAL A 1 88 ? 12.529 0.077 -8.733 1.00 76.25 88 VAL A CA 1
ATOM 617 C C . VAL A 1 88 ? 12.237 1.383 -7.999 1.00 76.25 88 VAL A C 1
ATOM 619 O O . VAL A 1 88 ? 11.296 1.431 -7.215 1.00 76.25 88 VAL A O 1
ATOM 622 N N . GLU A 1 89 ? 12.958 2.467 -8.299 1.00 77.44 89 GLU A N 1
ATOM 623 C CA . GLU A 1 89 ? 12.719 3.780 -7.682 1.00 77.44 89 GLU A CA 1
ATOM 624 C C . GLU A 1 89 ? 11.300 4.294 -7.944 1.00 77.44 89 GLU A C 1
ATOM 626 O O . GLU A 1 89 ? 10.672 4.870 -7.053 1.00 77.44 89 GLU A O 1
ATOM 631 N N . ALA A 1 90 ? 10.763 4.079 -9.147 1.00 77.81 90 ALA A N 1
ATOM 632 C CA . ALA A 1 90 ? 9.384 4.447 -9.451 1.00 77.81 90 ALA A CA 1
ATOM 633 C C . ALA A 1 90 ? 8.366 3.640 -8.633 1.00 77.81 90 ALA A C 1
ATOM 635 O O . ALA A 1 90 ? 7.443 4.236 -8.074 1.00 77.81 90 ALA A O 1
ATOM 636 N N . SER A 1 91 ? 8.559 2.322 -8.502 1.00 81.75 91 SER A N 1
ATOM 637 C CA . SER A 1 91 ? 7.719 1.480 -7.640 1.00 81.75 91 SER A CA 1
ATOM 638 C C . SER A 1 91 ? 7.831 1.892 -6.168 1.00 81.75 91 SER A C 1
ATOM 640 O O . SER A 1 91 ? 6.818 2.036 -5.492 1.00 81.75 91 SER A O 1
ATOM 642 N N . THR A 1 92 ? 9.033 2.206 -5.677 1.00 83.44 92 THR A N 1
ATOM 643 C CA . THR A 1 92 ? 9.245 2.731 -4.317 1.00 83.44 92 THR A CA 1
ATOM 644 C C . THR A 1 92 ? 8.522 4.057 -4.086 1.00 83.44 92 THR A C 1
ATOM 646 O O . THR A 1 92 ? 7.814 4.198 -3.089 1.00 83.44 92 THR A O 1
ATOM 649 N N . ARG A 1 93 ? 8.627 5.028 -5.005 1.00 83.94 93 ARG A N 1
ATOM 650 C CA . ARG A 1 93 ? 7.892 6.304 -4.890 1.00 83.94 93 ARG A CA 1
ATOM 651 C C . ARG A 1 93 ? 6.381 6.091 -4.869 1.00 83.94 93 ARG A C 1
ATOM 653 O O . ARG A 1 93 ? 5.688 6.749 -4.095 1.00 83.94 93 ARG A O 1
ATOM 660 N N . ARG A 1 94 ? 5.881 5.157 -5.682 1.00 87.50 94 ARG A N 1
ATOM 661 C CA . ARG A 1 94 ? 4.472 4.750 -5.684 1.00 87.50 94 ARG A CA 1
ATOM 662 C C . ARG A 1 94 ? 4.056 4.142 -4.355 1.00 87.50 94 ARG A C 1
ATOM 664 O O . ARG A 1 94 ? 3.065 4.585 -3.784 1.00 87.50 94 ARG A O 1
ATOM 671 N N . GLY A 1 95 ? 4.836 3.195 -3.839 1.00 89.81 95 GLY A N 1
ATOM 672 C CA . GLY A 1 95 ? 4.626 2.612 -2.518 1.00 89.81 95 GLY A CA 1
ATOM 673 C C . GLY A 1 95 ? 4.533 3.682 -1.435 1.00 89.81 95 GLY A C 1
ATOM 674 O O . GLY A 1 95 ? 3.579 3.683 -0.661 1.00 89.81 95 GLY A O 1
ATOM 675 N N . GLN A 1 96 ? 5.442 4.660 -1.437 1.00 89.94 96 GLN A N 1
ATOM 676 C CA . GLN A 1 96 ? 5.405 5.761 -0.473 1.00 89.94 96 GLN A CA 1
ATOM 677 C C . GLN A 1 96 ? 4.156 6.639 -0.622 1.00 89.94 96 GLN A C 1
ATOM 679 O O . GLN A 1 96 ? 3.530 6.989 0.377 1.00 89.94 96 GLN A O 1
ATOM 684 N N . ALA A 1 97 ? 3.772 6.990 -1.852 1.00 90.44 97 ALA A N 1
ATOM 685 C CA . ALA A 1 97 ? 2.571 7.783 -2.104 1.00 90.44 97 ALA A CA 1
ATOM 686 C C . ALA A 1 97 ? 1.299 7.054 -1.640 1.00 90.44 97 ALA A C 1
ATOM 688 O O . ALA A 1 97 ? 0.434 7.662 -1.007 1.00 90.44 97 ALA A O 1
ATOM 689 N N . ILE A 1 98 ? 1.210 5.744 -1.895 1.00 93.44 98 ILE A N 1
ATOM 690 C CA . ILE A 1 98 ? 0.110 4.906 -1.413 1.00 93.44 98 ILE A CA 1
ATOM 691 C C . ILE A 1 98 ? 0.105 4.882 0.118 1.00 93.44 98 ILE A C 1
ATOM 693 O O . ILE A 1 98 ? -0.916 5.204 0.720 1.00 93.44 98 ILE A O 1
ATOM 697 N N . ALA A 1 99 ? 1.238 4.571 0.754 1.00 93.06 99 ALA A N 1
ATOM 698 C CA . ALA A 1 99 ? 1.343 4.504 2.210 1.00 93.06 99 ALA A CA 1
ATOM 699 C C . ALA A 1 99 ? 0.920 5.821 2.884 1.00 93.06 99 ALA A C 1
ATOM 701 O O . ALA A 1 99 ? 0.160 5.800 3.851 1.00 93.06 99 ALA A O 1
ATOM 702 N N . ASN A 1 100 ? 1.333 6.967 2.334 1.00 92.44 100 ASN A N 1
ATOM 703 C CA . ASN A 1 100 ? 0.947 8.286 2.837 1.00 92.44 100 ASN A CA 1
ATOM 704 C C . ASN A 1 100 ? -0.571 8.517 2.743 1.00 92.44 100 ASN A C 1
ATOM 706 O O . ASN A 1 100 ? -1.192 8.903 3.733 1.00 92.44 100 ASN A O 1
ATOM 710 N N . ASN A 1 101 ? -1.183 8.239 1.586 1.00 94.81 101 ASN A N 1
ATOM 711 C CA . ASN A 1 101 ? -2.626 8.420 1.402 1.00 94.81 101 ASN A CA 1
ATOM 712 C C . ASN A 1 101 ? -3.441 7.499 2.321 1.00 94.81 101 ASN A C 1
ATOM 714 O O . ASN A 1 101 ? -4.448 7.920 2.892 1.00 94.81 101 ASN A O 1
ATOM 718 N N . LEU A 1 102 ? -3.002 6.251 2.500 1.00 95.06 102 LEU A N 1
ATOM 719 C CA . LEU A 1 102 ? -3.665 5.310 3.402 1.00 95.06 102 LEU A CA 1
ATOM 720 C C . LEU A 1 102 ? -3.503 5.706 4.866 1.00 95.06 102 LEU A C 1
ATOM 722 O O . LEU A 1 102 ? -4.441 5.543 5.642 1.00 95.06 102 LEU A O 1
ATOM 726 N N . GLN A 1 103 ? -2.368 6.292 5.246 1.00 93.94 103 GLN A N 1
ATOM 727 C CA . GLN A 1 103 ? -2.207 6.846 6.585 1.00 93.94 103 GLN A CA 1
ATOM 728 C C . GLN A 1 103 ? -3.189 7.997 6.836 1.00 93.94 103 GLN A C 1
ATOM 730 O O . GLN A 1 103 ? -3.776 8.068 7.915 1.00 93.94 103 GLN A O 1
ATOM 735 N N . THR A 1 104 ? -3.440 8.859 5.844 1.00 93.56 104 THR A N 1
ATOM 736 C CA . THR A 1 104 ? -4.489 9.886 5.938 1.00 93.56 104 THR A CA 1
ATOM 737 C C . THR A 1 104 ? -5.872 9.263 6.130 1.00 93.56 104 THR A C 1
ATOM 739 O O . THR A 1 104 ? -6.600 9.688 7.023 1.00 93.56 104 THR A O 1
ATOM 742 N N . LEU A 1 105 ? -6.223 8.220 5.368 1.00 94.81 105 LEU A N 1
ATOM 743 C CA . LEU A 1 105 ? -7.493 7.505 5.559 1.00 94.81 105 LEU A CA 1
ATOM 744 C C . LEU A 1 105 ? -7.605 6.872 6.950 1.00 94.81 105 LEU A C 1
ATOM 746 O O . LEU A 1 105 ? -8.667 6.927 7.568 1.00 94.81 105 LEU A O 1
ATOM 750 N N . LYS A 1 106 ? -6.510 6.309 7.470 1.00 93.56 106 LYS A N 1
ATOM 751 C CA . LYS A 1 106 ? -6.463 5.757 8.828 1.00 93.56 106 LYS A CA 1
ATOM 752 C C . LYS A 1 106 ? -6.670 6.837 9.888 1.00 93.56 106 LYS A C 1
ATOM 754 O O . LYS A 1 106 ? -7.466 6.646 10.801 1.00 93.56 106 LYS A O 1
ATOM 759 N N . ASN A 1 107 ? -6.031 7.994 9.735 1.00 92.06 107 ASN A N 1
ATOM 760 C CA . ASN A 1 107 ? -6.201 9.125 10.650 1.00 92.06 107 ASN A CA 1
ATOM 761 C C . ASN A 1 107 ? -7.629 9.703 10.610 1.00 92.06 107 ASN A C 1
ATOM 763 O O . ASN A 1 107 ? -8.125 10.174 11.628 1.00 92.06 107 ASN A O 1
ATOM 767 N N . ASN A 1 108 ? -8.303 9.624 9.459 1.00 92.38 108 ASN A N 1
ATOM 768 C CA . ASN A 1 108 ? -9.696 10.052 9.287 1.00 92.38 108 ASN A CA 1
ATOM 769 C C . ASN A 1 108 ? -10.723 8.994 9.741 1.00 92.38 108 ASN A C 1
ATOM 771 O O . ASN A 1 108 ? -11.929 9.237 9.685 1.00 92.38 108 ASN A O 1
ATOM 775 N N . GLY A 1 109 ? -10.265 7.811 10.164 1.00 92.25 109 GLY A N 1
ATOM 776 C CA . GLY A 1 109 ? -11.112 6.696 10.590 1.00 92.25 109 GLY A CA 1
ATOM 777 C C . GLY A 1 109 ? -11.732 5.880 9.451 1.00 92.25 109 GLY A C 1
ATOM 778 O O . GLY A 1 109 ? -12.524 4.986 9.726 1.00 92.25 109 GLY A O 1
ATOM 779 N N . ASP A 1 110 ? -11.392 6.146 8.185 1.00 94.69 110 ASP A N 1
ATOM 780 C CA . ASP A 1 110 ? -11.853 5.347 7.035 1.00 94.69 110 ASP A CA 1
ATOM 781 C C . ASP A 1 110 ? -11.183 3.967 6.970 1.00 94.69 110 ASP A C 1
ATOM 783 O O . ASP A 1 110 ? -11.763 3.012 6.445 1.00 94.69 110 ASP A O 1
ATOM 787 N N . ILE A 1 111 ? -9.977 3.858 7.534 1.00 94.94 111 ILE A N 1
ATOM 788 C CA . ILE A 1 111 ? -9.344 2.584 7.883 1.00 94.94 111 ILE A CA 1
ATOM 789 C C . ILE A 1 111 ? -9.401 2.462 9.411 1.00 94.94 111 ILE A C 1
ATOM 791 O O . ILE A 1 111 ? -8.869 3.344 10.091 1.00 94.94 111 ILE A O 1
ATOM 795 N N . PRO A 1 112 ? -10.015 1.405 9.969 1.00 94.56 112 PRO A N 1
ATOM 796 C CA . PRO A 1 112 ? -10.168 1.283 11.414 1.00 94.56 112 PRO A CA 1
ATOM 797 C C . PRO A 1 112 ? -8.805 1.164 12.117 1.00 94.56 112 PRO A C 1
ATOM 799 O O . PRO A 1 112 ? -7.828 0.669 11.548 1.00 94.56 112 PRO A O 1
ATOM 802 N N . ALA A 1 113 ? -8.715 1.638 13.362 1.00 91.06 113 ALA A N 1
ATOM 803 C CA . ALA A 1 113 ? -7.441 1.746 14.082 1.00 91.06 113 ALA A CA 1
ATOM 804 C C . ALA A 1 113 ? -6.732 0.390 14.278 1.00 91.06 113 ALA A C 1
ATOM 806 O O . ALA A 1 113 ? -5.500 0.324 14.227 1.00 91.06 113 ALA A O 1
ATOM 807 N N . ASP A 1 114 ? -7.521 -0.671 14.438 1.00 92.38 114 ASP A N 1
ATOM 808 C CA . ASP A 1 114 ? -7.110 -2.066 14.617 1.00 92.38 114 ASP A CA 1
ATOM 809 C C . ASP A 1 114 ? -6.700 -2.774 13.309 1.00 92.38 114 ASP A C 1
ATOM 811 O O . ASP A 1 114 ? -6.227 -3.909 13.344 1.00 92.38 114 ASP A O 1
ATOM 815 N N . HIS A 1 115 ? -6.830 -2.111 12.156 1.00 93.31 115 HIS A N 1
ATOM 816 C CA . HIS A 1 115 ? -6.340 -2.622 10.880 1.00 93.31 115 HIS A CA 1
ATOM 817 C C . HIS A 1 115 ? -4.890 -2.199 10.633 1.00 93.31 115 HIS A C 1
ATOM 819 O O . HIS A 1 115 ? -4.467 -1.089 10.965 1.00 93.31 115 HIS A O 1
ATOM 825 N N . THR A 1 116 ? -4.115 -3.065 9.988 1.00 94.00 116 THR A N 1
ATOM 826 C CA . THR A 1 116 ? -2.719 -2.795 9.622 1.00 94.00 116 THR A CA 1
ATOM 827 C C . THR A 1 116 ? -2.601 -2.540 8.125 1.00 94.00 116 THR A C 1
ATOM 829 O O . THR A 1 116 ? -3.131 -3.300 7.319 1.00 94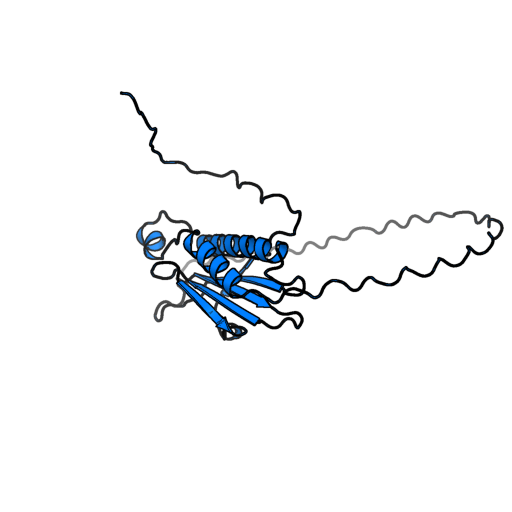.00 116 THR A O 1
ATOM 832 N N . ILE A 1 117 ? -1.888 -1.479 7.749 1.00 93.88 117 ILE A N 1
ATOM 833 C CA . ILE A 1 117 ? -1.540 -1.182 6.356 1.00 93.88 117 ILE A CA 1
ATOM 834 C C . ILE A 1 117 ? -0.163 -1.784 6.087 1.00 93.88 117 ILE A C 1
ATOM 836 O O . ILE A 1 117 ? 0.777 -1.496 6.827 1.00 93.88 117 ILE A O 1
ATOM 840 N N . LYS A 1 118 ? -0.035 -2.589 5.033 1.00 93.19 118 LYS A N 1
ATOM 841 C CA . LYS A 1 118 ? 1.257 -3.074 4.539 1.00 93.19 118 LYS A CA 1
ATOM 842 C C . LYS A 1 118 ? 1.420 -2.705 3.080 1.00 93.19 118 LYS A C 1
ATOM 844 O O . LYS A 1 118 ? 0.512 -2.939 2.286 1.00 93.19 118 LYS A O 1
ATOM 849 N N . VAL A 1 119 ? 2.556 -2.115 2.735 1.00 91.38 119 VAL A N 1
ATOM 850 C CA . VAL A 1 119 ? 2.863 -1.7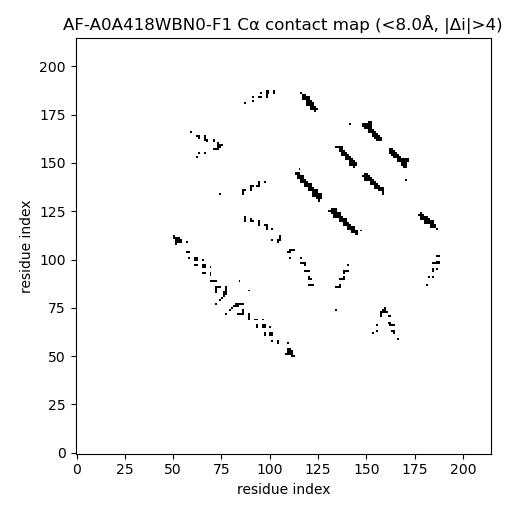22 1.363 1.00 91.38 119 VAL A CA 1
ATOM 851 C C . VAL A 1 119 ? 4.216 -2.294 1.002 1.00 91.38 119 VAL A C 1
ATOM 853 O O . VAL A 1 119 ? 5.222 -2.019 1.642 1.00 91.38 119 VAL A O 1
ATOM 856 N N . TYR A 1 120 ? 4.229 -3.088 -0.050 1.00 89.38 120 TYR A N 1
ATOM 857 C CA . TYR A 1 120 ? 5.385 -3.824 -0.502 1.00 89.38 120 TYR A CA 1
ATOM 858 C C . TYR A 1 120 ? 5.700 -3.431 -1.934 1.00 89.38 120 TYR A C 1
ATOM 860 O O . TYR A 1 120 ? 4.797 -3.286 -2.761 1.00 89.38 120 TYR A O 1
ATOM 868 N N . THR A 1 121 ? 6.978 -3.299 -2.252 1.00 85.75 121 THR A N 1
ATOM 869 C CA . THR A 1 121 ? 7.426 -3.174 -3.637 1.00 85.75 121 THR A CA 1
ATOM 870 C C . THR A 1 121 ? 8.200 -4.410 -4.025 1.00 85.75 121 THR A C 1
ATOM 872 O O . THR A 1 121 ? 9.026 -4.920 -3.266 1.00 85.75 121 THR A O 1
ATOM 875 N N . TYR A 1 122 ? 7.917 -4.902 -5.220 1.00 81.25 122 TYR A N 1
ATOM 876 C CA . TYR A 1 122 ? 8.530 -6.103 -5.750 1.00 81.25 122 TYR A CA 1
ATOM 877 C C . TYR A 1 122 ? 9.190 -5.806 -7.078 1.00 81.25 122 TYR A C 1
ATOM 879 O O . TYR A 1 122 ? 8.773 -4.911 -7.821 1.00 81.25 122 TYR A O 1
ATOM 887 N N . SER A 1 123 ? 10.221 -6.590 -7.352 1.00 74.12 123 SER A N 1
ATOM 888 C CA . SER A 1 123 ? 10.830 -6.722 -8.660 1.00 74.12 123 SER A CA 1
ATOM 889 C C . SER A 1 123 ? 10.980 -8.213 -8.931 1.00 74.12 123 SER A C 1
ATOM 891 O O . SER A 1 123 ? 11.488 -8.946 -8.077 1.00 74.12 123 SER A O 1
ATOM 893 N N . GLY A 1 124 ? 10.523 -8.708 -10.081 1.00 61.03 124 GLY A N 1
ATOM 894 C CA . GLY A 1 124 ? 10.652 -10.153 -10.279 1.00 61.03 124 GLY A CA 1
ATOM 895 C C . GLY A 1 124 ? 10.269 -10.808 -11.592 1.00 61.03 124 GLY A C 1
ATOM 896 O O . GLY A 1 124 ? 10.765 -11.912 -11.810 1.00 61.03 124 GLY A O 1
ATOM 897 N N . TYR A 1 125 ? 9.502 -10.192 -12.500 1.00 57.12 125 TYR A N 1
ATOM 898 C CA . TYR A 1 125 ? 9.104 -10.936 -13.703 1.00 57.12 125 TYR A CA 1
ATOM 899 C C . TYR A 1 125 ? 10.316 -11.324 -14.559 1.00 57.12 125 TYR A C 1
ATOM 901 O O . TYR A 1 125 ? 10.945 -10.480 -15.208 1.00 57.12 125 TYR A O 1
ATOM 909 N N . ARG A 1 126 ? 10.614 -12.627 -14.571 1.00 52.56 126 ARG A N 1
ATOM 910 C CA . ARG A 1 126 ? 11.553 -13.248 -15.499 1.00 52.56 126 ARG A CA 1
ATOM 911 C C . ARG A 1 126 ? 10.856 -13.366 -16.841 1.00 52.56 126 ARG A C 1
ATOM 913 O O . ARG A 1 126 ? 9.942 -14.173 -16.998 1.00 52.56 126 ARG A O 1
ATOM 920 N N . VAL A 1 127 ? 11.302 -12.586 -17.820 1.00 50.09 127 VAL A N 1
ATOM 921 C CA . VAL A 1 127 ? 10.856 -12.781 -19.201 1.00 50.09 127 VAL A CA 1
ATOM 922 C C . VAL A 1 127 ? 11.326 -14.167 -19.655 1.00 50.09 127 VAL A C 1
ATOM 924 O O . VAL A 1 127 ? 12.530 -14.434 -19.601 1.00 50.09 127 VAL A O 1
ATOM 927 N N . PRO A 1 128 ? 10.427 -15.066 -20.100 1.00 43.00 128 PRO A N 1
ATOM 928 C CA . PRO A 1 128 ? 10.832 -16.359 -20.641 1.00 43.00 128 PRO A CA 1
ATOM 929 C C . PRO A 1 128 ? 11.889 -16.174 -21.741 1.00 43.00 128 PRO A C 1
ATOM 931 O O . PRO A 1 128 ? 11.658 -15.459 -22.713 1.00 43.00 128 PRO A O 1
ATOM 934 N N . GLY A 1 129 ? 13.067 -16.780 -21.562 1.00 57.62 129 GLY A N 1
ATOM 935 C CA . GLY A 1 129 ? 14.222 -16.615 -22.459 1.00 57.62 129 GLY A CA 1
ATOM 936 C C . GLY A 1 129 ? 15.304 -15.634 -21.981 1.00 57.62 129 GLY A C 1
ATOM 937 O O . GLY A 1 129 ? 16.392 -15.633 -22.549 1.00 57.62 129 GLY A O 1
ATOM 938 N N . PHE A 1 130 ? 15.070 -14.869 -20.909 1.00 51.75 130 PHE A N 1
ATOM 939 C CA . PHE A 1 130 ? 16.074 -14.015 -20.266 1.00 51.75 130 PHE A CA 1
ATOM 940 C C . PHE A 1 130 ? 16.302 -14.483 -18.824 1.00 51.75 130 PHE A C 1
ATOM 942 O O . PHE A 1 130 ? 15.503 -14.208 -17.933 1.00 51.75 130 PHE A O 1
ATOM 949 N N . ALA A 1 131 ? 17.395 -15.218 -18.594 1.00 52.28 131 ALA A N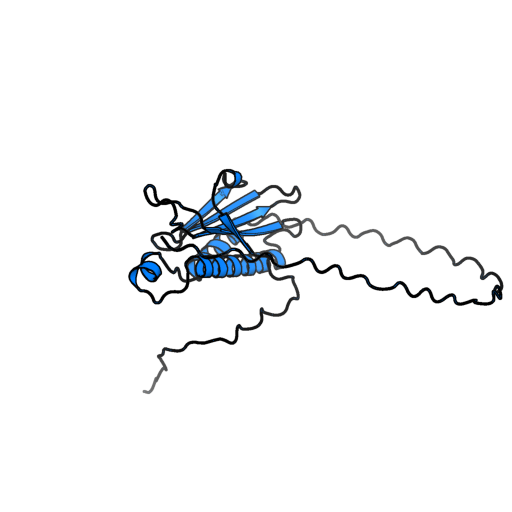 1
ATOM 950 C CA . ALA A 1 131 ? 17.664 -15.874 -17.311 1.00 52.28 131 ALA A CA 1
ATOM 951 C C . ALA A 1 131 ? 17.846 -14.898 -16.128 1.00 52.28 131 ALA A C 1
ATOM 953 O O . ALA A 1 131 ? 17.545 -15.281 -14.997 1.00 52.28 131 ALA A O 1
ATOM 954 N N . ASP A 1 132 ? 18.252 -13.650 -16.404 1.00 52.50 132 ASP A N 1
ATOM 955 C CA . ASP A 1 132 ? 18.703 -12.684 -15.388 1.00 52.50 132 ASP A CA 1
ATOM 956 C C . ASP A 1 132 ? 18.073 -11.281 -15.509 1.00 52.50 132 ASP A C 1
ATOM 958 O O . ASP A 1 132 ? 18.492 -10.349 -14.825 1.00 52.50 132 ASP A O 1
ATOM 962 N N . ALA A 1 133 ? 17.063 -11.094 -16.367 1.00 50.03 133 ALA A N 1
ATOM 963 C CA . ALA A 1 133 ? 16.399 -9.799 -16.520 1.00 50.03 133 ALA A CA 1
ATOM 964 C C . ALA A 1 133 ? 15.056 -9.792 -15.777 1.00 50.03 133 ALA A C 1
ATOM 966 O O . ALA A 1 133 ? 14.060 -10.319 -16.272 1.00 50.03 133 ALA A O 1
ATOM 967 N N . SER A 1 134 ? 15.032 -9.177 -14.591 1.00 52.38 134 SER A N 1
ATOM 968 C CA . SER A 1 134 ? 13.786 -8.743 -13.955 1.00 52.38 134 SER A CA 1
ATOM 969 C C . SER A 1 134 ? 13.412 -7.387 -14.538 1.00 52.38 134 SER A C 1
ATOM 971 O O . SER A 1 134 ? 14.086 -6.390 -14.278 1.00 52.38 134 SER A O 1
ATOM 973 N N . ILE A 1 135 ? 12.382 -7.354 -15.384 1.00 63.25 135 ILE A N 1
ATOM 974 C CA . ILE A 1 135 ? 11.982 -6.120 -16.080 1.00 63.25 135 ILE A CA 1
ATOM 975 C C . ILE A 1 135 ? 10.723 -5.500 -15.449 1.00 63.25 135 ILE A C 1
ATOM 977 O O . ILE A 1 135 ? 10.276 -4.423 -15.832 1.00 63.25 135 ILE A O 1
ATOM 981 N N . HIS A 1 136 ? 10.144 -6.156 -14.444 1.00 73.12 136 HIS A N 1
ATOM 982 C CA . HIS A 1 136 ? 8.851 -5.782 -13.885 1.00 73.12 136 HIS A CA 1
ATOM 983 C C . HIS A 1 136 ? 8.964 -5.375 -12.432 1.00 73.12 136 HIS A C 1
ATOM 985 O O . HIS A 1 136 ? 9.482 -6.132 -11.612 1.00 73.12 136 HIS A O 1
ATOM 991 N N . THR A 1 137 ? 8.440 -4.191 -12.123 1.00 77.94 137 THR A N 1
ATOM 992 C CA . THR A 1 137 ? 8.208 -3.749 -10.756 1.00 77.94 137 THR A CA 1
ATOM 993 C C . THR A 1 137 ? 6.741 -3.417 -10.551 1.00 77.94 137 THR A C 1
ATOM 995 O O . THR A 1 137 ? 6.104 -2.758 -11.375 1.00 77.94 137 THR A O 1
ATOM 998 N N . TYR A 1 138 ? 6.204 -3.854 -9.423 1.00 84.69 138 TYR A N 1
ATOM 999 C CA . TYR A 1 138 ? 4.840 -3.550 -9.015 1.00 84.69 138 TYR A CA 1
ATOM 1000 C C . TYR A 1 138 ? 4.801 -3.288 -7.512 1.00 84.69 138 TYR A C 1
ATOM 1002 O O . TYR A 1 138 ? 5.744 -3.583 -6.768 1.00 84.69 138 TYR A O 1
ATOM 1010 N N . THR A 1 139 ? 3.714 -2.666 -7.075 1.00 89.31 139 THR A N 1
ATOM 1011 C CA . THR A 1 139 ? 3.465 -2.352 -5.672 1.00 89.31 139 THR A CA 1
ATOM 1012 C C . THR A 1 139 ? 2.260 -3.147 -5.200 1.00 89.31 139 THR A C 1
ATOM 1014 O O . THR A 1 139 ? 1.197 -3.084 -5.815 1.00 89.31 139 THR A O 1
ATOM 1017 N N . VAL A 1 140 ? 2.411 -3.869 -4.096 1.00 91.75 140 VAL A N 1
ATOM 1018 C CA . VAL A 1 140 ? 1.324 -4.591 -3.434 1.00 91.75 140 VAL A CA 1
ATOM 1019 C C . VAL A 1 140 ? 0.964 -3.849 -2.171 1.00 91.75 140 VAL A C 1
ATOM 1021 O O . VAL A 1 140 ? 1.817 -3.526 -1.356 1.00 91.75 140 VAL A O 1
ATOM 1024 N N . THR A 1 141 ? -0.314 -3.576 -1.999 1.00 94.62 141 THR A N 1
ATOM 1025 C CA . THR A 1 141 ? -0.853 -2.949 -0.799 1.00 94.62 141 THR A CA 1
ATOM 1026 C C . THR A 1 141 ? -1.836 -3.906 -0.167 1.00 94.62 141 THR A C 1
ATOM 1028 O O . THR A 1 141 ? -2.732 -4.390 -0.848 1.00 94.62 141 THR A O 1
ATOM 1031 N N . GLN A 1 142 ? -1.694 -4.172 1.123 1.00 94.81 142 GLN A N 1
ATOM 1032 C CA . GLN A 1 142 ? -2.608 -5.006 1.887 1.00 94.81 142 GLN A CA 1
ATOM 1033 C C . GLN A 1 142 ? -3.178 -4.213 3.054 1.00 94.81 142 GLN A C 1
ATOM 1035 O O . GLN A 1 142 ? -2.447 -3.557 3.799 1.00 94.81 142 GLN A O 1
ATOM 1040 N N . ILE A 1 143 ? -4.487 -4.334 3.242 1.00 95.00 143 ILE A N 1
ATOM 1041 C CA . ILE A 1 143 ? -5.138 -3.965 4.495 1.00 95.00 143 ILE A CA 1
ATOM 1042 C C . ILE A 1 143 ? -5.400 -5.259 5.253 1.00 95.00 143 ILE A C 1
ATOM 1044 O O . ILE A 1 143 ? -6.161 -6.110 4.793 1.00 95.00 143 ILE A O 1
ATOM 1048 N N . GLN A 1 144 ? -4.743 -5.423 6.396 1.00 94.88 144 GLN A N 1
ATOM 1049 C CA . GLN A 1 144 ? -4.898 -6.578 7.272 1.00 94.88 144 GLN A CA 1
ATOM 1050 C C . GLN A 1 144 ? -5.855 -6.236 8.410 1.00 94.88 144 GLN A C 1
ATOM 1052 O O . GLN A 1 144 ? -5.762 -5.158 8.994 1.00 94.88 144 GLN A O 1
ATOM 1057 N N . GLY A 1 145 ? -6.776 -7.148 8.709 1.00 93.12 145 GLY A N 1
ATOM 1058 C CA . GLY A 1 145 ? -7.701 -7.006 9.826 1.00 93.12 145 GLY A CA 1
ATOM 1059 C C . GLY A 1 145 ? -7.026 -7.275 11.178 1.00 93.12 145 GLY A C 1
ATOM 1060 O O . GLY A 1 145 ? -5.838 -7.608 11.226 1.00 93.12 145 GLY A O 1
ATOM 1061 N N . PRO A 1 146 ? -7.788 -7.219 12.284 1.00 92.25 146 PRO A N 1
ATOM 1062 C CA . PRO A 1 146 ? -7.258 -7.389 13.645 1.00 92.25 146 PRO A CA 1
ATOM 1063 C C . PRO A 1 146 ? -6.638 -8.768 13.905 1.00 92.25 146 PRO A C 1
ATOM 1065 O O . PRO A 1 146 ? -5.787 -8.935 14.771 1.00 92.25 146 PRO A O 1
ATOM 1068 N N . ASN A 1 147 ? -7.044 -9.773 13.129 1.00 93.75 147 ASN A N 1
ATOM 1069 C CA . ASN A 1 147 ? -6.499 -11.130 13.168 1.00 93.75 147 ASN A CA 1
ATOM 1070 C C . ASN A 1 147 ? -5.184 -11.288 12.375 1.00 93.75 147 ASN A C 1
ATOM 1072 O O . ASN A 1 147 ? -4.722 -12.413 12.186 1.00 93.75 147 ASN A O 1
ATOM 1076 N N . GLY A 1 148 ? -4.628 -10.194 11.843 1.00 91.25 148 GLY A N 1
ATOM 1077 C CA . GLY A 1 148 ? -3.423 -10.191 11.013 1.00 91.25 148 GLY A CA 1
ATOM 1078 C C . GLY A 1 148 ? -3.619 -10.759 9.604 1.00 91.25 148 GLY A C 1
ATOM 1079 O O . GLY A 1 148 ? -2.650 -10.870 8.854 1.00 91.25 148 GLY A O 1
ATOM 1080 N N . ARG A 1 149 ? -4.849 -11.121 9.212 1.00 92.88 149 ARG A N 1
ATOM 1081 C CA . ARG A 1 149 ? -5.138 -11.652 7.875 1.00 92.88 149 ARG A CA 1
ATOM 1082 C C . ARG A 1 149 ? -5.471 -10.516 6.906 1.00 92.88 149 ARG A C 1
ATOM 1084 O O . ARG A 1 149 ? -6.208 -9.603 7.288 1.00 92.88 149 ARG A O 1
ATOM 1091 N N . PRO A 1 150 ? -4.986 -10.564 5.655 1.00 92.44 150 PRO A N 1
ATOM 1092 C CA . PRO A 1 150 ? -5.411 -9.629 4.620 1.00 92.44 150 PRO A CA 1
ATOM 1093 C C . PRO A 1 150 ? -6.930 -9.678 4.416 1.00 92.44 150 PRO A C 1
ATOM 1095 O O . PRO A 1 150 ? -7.507 -10.748 4.231 1.00 92.44 150 PRO A O 1
ATOM 1098 N N . VAL A 1 151 ? -7.569 -8.512 4.454 1.00 94.94 151 VAL A N 1
ATOM 1099 C CA . VAL A 1 151 ? -8.987 -8.318 4.115 1.00 94.94 151 VAL A CA 1
ATOM 1100 C C . VAL A 1 151 ? -9.113 -8.022 2.623 1.00 94.94 151 VAL A C 1
ATOM 1102 O O . VAL A 1 151 ? -9.975 -8.571 1.937 1.00 94.94 151 VAL A O 1
ATOM 1105 N N . ALA A 1 152 ? -8.213 -7.183 2.111 1.00 95.00 152 ALA A N 1
ATOM 1106 C CA . ALA A 1 152 ? -8.126 -6.827 0.706 1.00 95.00 152 ALA A CA 1
ATOM 1107 C C . ALA A 1 152 ? -6.677 -6.520 0.316 1.00 95.00 152 ALA A C 1
ATOM 1109 O O . ALA A 1 152 ? -5.884 -6.031 1.130 1.00 95.00 152 ALA A O 1
ATOM 1110 N N . THR A 1 153 ? -6.373 -6.791 -0.950 1.00 95.19 153 THR A N 1
ATOM 1111 C CA . THR A 1 153 ? -5.067 -6.571 -1.566 1.00 95.19 153 THR A CA 1
ATOM 1112 C C . THR A 1 153 ? -5.231 -5.777 -2.856 1.00 95.19 153 THR A C 1
ATOM 1114 O O . THR A 1 153 ? -6.118 -6.066 -3.657 1.00 95.19 153 THR A O 1
ATOM 1117 N N . TRP A 1 154 ? -4.363 -4.796 -3.080 1.00 95.06 154 TRP A N 1
ATOM 1118 C CA . TRP A 1 154 ? -4.274 -4.028 -4.316 1.00 95.06 154 TRP A CA 1
ATOM 1119 C C . TRP A 1 154 ? -2.920 -4.255 -4.961 1.00 95.06 154 TRP A C 1
ATOM 1121 O O . TRP A 1 154 ? -1.891 -4.159 -4.295 1.00 95.06 154 TRP A O 1
ATOM 1131 N N . ILE A 1 155 ? -2.932 -4.515 -6.261 1.00 91.56 155 ILE A N 1
ATOM 1132 C CA . ILE A 1 155 ? -1.732 -4.681 -7.077 1.00 91.56 155 ILE A CA 1
ATOM 1133 C C . ILE A 1 155 ? -1.691 -3.506 -8.040 1.00 91.56 155 ILE A C 1
ATOM 1135 O O . ILE A 1 155 ? -2.617 -3.335 -8.833 1.00 91.56 155 ILE A O 1
ATOM 1139 N N . SER A 1 156 ? -0.647 -2.689 -7.931 1.00 89.56 156 SER A N 1
ATOM 1140 C CA . SER A 1 156 ? -0.420 -1.521 -8.773 1.00 89.56 156 SER A CA 1
ATOM 1141 C C . SER A 1 156 ? 0.773 -1.744 -9.693 1.00 89.56 156 SER A C 1
ATOM 1143 O O . SER A 1 156 ? 1.916 -1.846 -9.234 1.00 89.56 156 SER A O 1
ATOM 1145 N N . ASP A 1 157 ? 0.501 -1.806 -10.991 1.00 84.19 157 ASP A N 1
ATOM 1146 C CA . ASP A 1 157 ? 1.421 -2.269 -12.025 1.00 84.19 157 ASP A CA 1
ATOM 1147 C C . ASP A 1 157 ? 1.591 -1.227 -13.149 1.00 84.19 157 ASP A C 1
ATOM 1149 O O . ASP A 1 157 ? 0.611 -0.632 -13.596 1.00 84.19 157 ASP A O 1
ATOM 1153 N N . ASN A 1 158 ? 2.831 -1.034 -13.619 1.00 70.50 158 ASN A N 1
ATOM 1154 C CA . ASN A 1 158 ? 3.208 -0.149 -14.732 1.00 70.50 158 ASN A CA 1
ATOM 1155 C C . ASN A 1 158 ? 4.084 -0.836 -15.800 1.00 70.50 158 ASN A C 1
ATOM 1157 O O . ASN A 1 158 ? 4.901 -0.187 -16.444 1.00 70.50 158 ASN A O 1
ATOM 1161 N N . TYR A 1 159 ? 4.003 -2.154 -15.970 1.00 65.06 159 TYR A N 1
ATOM 1162 C CA . TYR A 1 159 ? 4.972 -2.869 -16.806 1.00 65.06 159 TYR A CA 1
ATOM 1163 C C . TYR A 1 159 ? 5.080 -2.332 -18.252 1.00 65.06 159 TYR A C 1
ATOM 1165 O O . TYR A 1 159 ? 6.180 -2.044 -18.727 1.00 65.06 159 TYR A O 1
ATOM 1173 N N . LEU A 1 160 ? 3.952 -2.145 -18.949 1.00 59.91 160 LEU A N 1
ATOM 1174 C CA . LEU A 1 160 ? 3.922 -1.792 -20.383 1.00 59.91 160 LEU A CA 1
ATOM 1175 C C . LEU A 1 160 ? 2.894 -0.708 -20.746 1.00 59.91 160 LEU A C 1
ATOM 1177 O O . LEU A 1 160 ? 2.495 -0.591 -21.903 1.00 59.91 160 LEU A O 1
ATOM 1181 N N . GLY A 1 161 ? 2.441 0.094 -19.784 1.00 64.50 161 GLY A N 1
ATOM 1182 C CA . GLY A 1 161 ? 1.387 1.067 -20.052 1.00 64.50 161 GLY A CA 1
ATOM 1183 C C . GLY A 1 161 ? 1.016 1.929 -18.850 1.00 64.50 161 GLY A C 1
ATOM 1184 O O . GLY A 1 161 ? 1.765 1.984 -17.875 1.00 64.50 161 GLY A O 1
ATOM 1185 N N . PRO A 1 162 ? -0.138 2.618 -18.915 1.00 70.44 162 PRO A N 1
ATOM 1186 C CA . PRO A 1 162 ? -0.670 3.368 -17.785 1.00 70.44 162 PRO A CA 1
ATOM 1187 C C . PRO A 1 162 ? -0.730 2.498 -16.528 1.00 70.44 162 PRO A C 1
ATOM 1189 O O . PRO A 1 162 ? -0.985 1.296 -16.621 1.00 70.44 162 PRO A O 1
ATOM 1192 N N . ASN A 1 163 ? -0.529 3.111 -15.357 1.00 77.50 163 ASN A N 1
ATOM 1193 C CA . ASN A 1 163 ? -0.676 2.400 -14.090 1.00 77.50 163 ASN A CA 1
ATOM 1194 C C . ASN A 1 163 ? -2.050 1.730 -14.025 1.00 77.50 163 ASN A C 1
ATOM 1196 O O . ASN A 1 163 ? -3.076 2.406 -14.104 1.00 77.50 163 ASN A O 1
ATOM 1200 N N 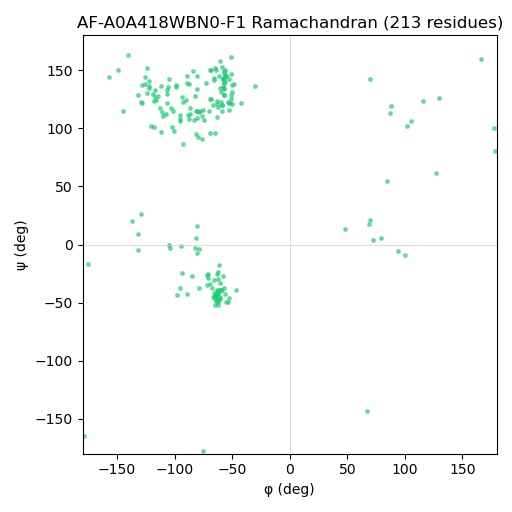. SER A 1 164 ? -2.056 0.416 -13.844 1.00 86.38 164 SER A N 1
ATOM 1201 C CA . SER A 1 164 ? -3.265 -0.353 -13.587 1.00 86.38 164 SER A CA 1
ATOM 1202 C C . SER A 1 164 ? -3.290 -0.762 -12.123 1.00 86.38 164 SER A C 1
ATOM 1204 O O . SER A 1 164 ? -2.272 -1.167 -11.563 1.00 86.38 164 SER A O 1
ATOM 1206 N N . VAL A 1 165 ? -4.453 -0.620 -11.490 1.00 90.69 165 VAL A N 1
ATOM 1207 C CA . VAL A 1 165 ? -4.672 -1.055 -10.111 1.00 90.69 165 VAL A CA 1
ATOM 1208 C C . VAL A 1 165 ? -5.754 -2.116 -10.114 1.00 90.69 165 VAL A C 1
ATOM 1210 O O . VAL A 1 165 ? -6.866 -1.878 -10.578 1.00 90.69 165 VAL A O 1
ATOM 1213 N N . THR A 1 166 ? -5.430 -3.290 -9.580 1.00 92.56 166 THR A N 1
ATOM 1214 C CA . THR A 1 166 ? -6.384 -4.389 -9.418 1.00 92.56 166 THR A CA 1
ATOM 1215 C C . THR A 1 166 ? -6.584 -4.679 -7.940 1.00 92.56 166 THR A C 1
ATOM 1217 O O . THR A 1 166 ? -5.617 -4.980 -7.241 1.00 92.56 166 THR A O 1
ATOM 1220 N N . ARG A 1 167 ? -7.835 -4.643 -7.466 1.00 94.38 167 ARG A N 1
ATOM 1221 C CA . ARG A 1 167 ? -8.208 -5.125 -6.129 1.00 94.38 167 ARG A CA 1
ATOM 1222 C C . ARG A 1 167 ? -8.533 -6.618 -6.162 1.00 94.38 167 ARG A C 1
ATOM 1224 O O . ARG A 1 167 ? -9.252 -7.086 -7.045 1.00 94.38 167 ARG A O 1
ATOM 1231 N N . LYS A 1 168 ? -8.069 -7.353 -5.154 1.00 92.81 168 LYS A N 1
ATOM 1232 C CA . LYS A 1 168 ? -8.430 -8.742 -4.860 1.00 92.81 168 LYS A CA 1
ATOM 1233 C C . LYS A 1 168 ? -8.918 -8.862 -3.407 1.00 92.81 168 LYS A C 1
ATOM 1235 O O . LYS A 1 168 ? -8.391 -8.161 -2.540 1.00 92.81 168 LYS A O 1
ATOM 1240 N N . PRO A 1 169 ? -9.908 -9.725 -3.116 1.00 91.06 169 PRO A N 1
ATOM 1241 C CA . PRO A 1 169 ? -10.230 -10.081 -1.737 1.00 91.06 169 PRO A CA 1
ATOM 1242 C C . PRO A 1 169 ? -9.090 -10.906 -1.119 1.00 91.06 169 PRO A C 1
ATOM 1244 O O . PRO A 1 169 ? -8.399 -11.640 -1.828 1.00 91.06 169 PRO A O 1
ATOM 1247 N N . GLY A 1 170 ? -8.907 -10.809 0.199 1.00 90.44 170 GLY A N 1
ATOM 1248 C CA . GLY A 1 170 ? -7.874 -11.573 0.901 1.00 90.44 170 GLY A CA 1
ATOM 1249 C C . GLY A 1 170 ? -6.454 -11.141 0.527 1.00 90.44 170 GLY A C 1
ATOM 1250 O O . GLY A 1 170 ? -6.191 -9.954 0.325 1.00 90.44 170 GLY A O 1
ATOM 1251 N N . ASP A 1 171 ? -5.530 -12.101 0.452 1.00 84.12 171 ASP A N 1
ATOM 1252 C CA . ASP A 1 171 ? -4.126 -11.870 0.080 1.00 84.12 171 ASP A CA 1
ATOM 1253 C C . ASP A 1 171 ? -3.918 -11.753 -1.441 1.00 84.12 171 ASP A C 1
ATOM 1255 O O . ASP A 1 171 ? -2.825 -11.420 -1.888 1.00 84.12 171 ASP A O 1
ATOM 1259 N N . GLY A 1 172 ? -4.958 -12.024 -2.236 1.00 75.75 172 GLY A N 1
ATOM 1260 C CA . GLY A 1 172 ? -4.909 -11.996 -3.693 1.00 75.75 172 GLY A CA 1
ATOM 1261 C C . GLY A 1 172 ? -4.073 -13.107 -4.335 1.00 75.75 172 GLY A C 1
ATOM 1262 O O . GLY A 1 172 ? -3.712 -12.951 -5.500 1.00 75.75 172 GLY A O 1
ATOM 1263 N N . GLY A 1 173 ? -3.761 -14.192 -3.611 1.00 73.44 173 GLY A N 1
ATOM 1264 C CA . GLY A 1 173 ? -2.851 -15.246 -4.084 1.00 73.44 173 GLY A CA 1
ATOM 1265 C C . GLY A 1 173 ? -1.396 -14.780 -4.161 1.00 73.44 173 GLY A C 1
ATOM 1266 O O . GLY A 1 173 ? -0.597 -15.324 -4.917 1.00 73.44 173 GLY A O 1
ATOM 1267 N N . TYR A 1 174 ? -1.061 -13.718 -3.424 1.00 65.31 174 TYR A N 1
ATOM 1268 C CA . TYR A 1 174 ? 0.253 -13.092 -3.480 1.00 65.31 174 TYR A CA 1
ATOM 1269 C C . TYR A 1 174 ? 1.359 -13.950 -2.847 1.00 65.31 174 TYR A C 1
ATOM 1271 O O . TYR A 1 174 ? 2.528 -13.845 -3.209 1.00 65.31 174 TYR A O 1
ATOM 1279 N N . SER A 1 175 ? 0.990 -14.830 -1.918 1.00 60.94 175 SER A N 1
ATOM 1280 C CA . SER A 1 175 ? 1.910 -15.749 -1.242 1.00 60.94 175 SER A CA 1
ATOM 1281 C C . SER A 1 175 ? 2.611 -16.742 -2.185 1.00 60.94 175 SER A C 1
ATOM 1283 O O . SER A 1 175 ? 3.661 -17.266 -1.819 1.00 60.94 175 SER A O 1
ATOM 1285 N N . ASP A 1 176 ? 2.093 -16.933 -3.403 1.00 56.94 176 ASP A N 1
ATOM 1286 C CA . ASP A 1 176 ? 2.626 -17.866 -4.405 1.00 56.94 176 ASP A CA 1
ATOM 1287 C C . ASP A 1 176 ? 3.601 -17.218 -5.408 1.00 56.94 176 ASP A C 1
ATOM 1289 O O . ASP A 1 176 ? 4.119 -17.887 -6.305 1.00 56.94 176 ASP A O 1
ATOM 1293 N N . TRP A 1 177 ? 3.849 -15.909 -5.302 1.00 64.12 177 TRP A N 1
ATOM 1294 C CA . TRP A 1 177 ? 4.688 -15.198 -6.265 1.00 64.12 177 TRP A CA 1
ATOM 1295 C C . TRP A 1 177 ? 6.166 -15.395 -5.917 1.00 64.12 177 TRP A C 1
ATOM 1297 O O . TRP A 1 177 ? 6.603 -15.133 -4.799 1.00 64.12 177 TRP A O 1
ATOM 1307 N N . THR A 1 178 ? 6.965 -15.826 -6.894 1.00 58.88 178 THR A N 1
ATOM 1308 C CA . THR A 1 178 ? 8.411 -16.084 -6.740 1.00 58.88 178 THR A CA 1
ATOM 1309 C C . THR A 1 178 ? 9.274 -14.818 -6.803 1.00 58.88 178 THR A C 1
ATOM 1311 O O . THR A 1 178 ? 10.483 -14.894 -7.029 1.00 58.88 178 THR A O 1
ATOM 1314 N N . ASP A 1 179 ? 8.658 -13.649 -6.660 1.00 66.81 179 ASP A N 1
ATOM 1315 C CA . ASP A 1 179 ? 9.291 -12.362 -6.920 1.00 66.81 179 ASP A CA 1
ATOM 1316 C C . ASP A 1 179 ? 10.093 -11.870 -5.716 1.00 66.81 179 ASP A C 1
ATOM 1318 O O . ASP A 1 179 ? 9.771 -12.131 -4.554 1.00 66.81 179 ASP A O 1
ATOM 1322 N N . THR A 1 180 ? 11.168 -11.126 -5.986 1.00 68.88 180 THR A N 1
ATOM 1323 C CA . THR A 1 180 ? 12.026 -10.622 -4.914 1.00 68.88 180 THR A CA 1
ATOM 1324 C C . THR A 1 180 ? 11.394 -9.375 -4.312 1.00 68.88 180 THR A C 1
ATOM 1326 O O . THR A 1 180 ? 11.273 -8.327 -4.959 1.00 68.88 180 THR A O 1
ATOM 1329 N N . MET A 1 181 ? 11.006 -9.473 -3.039 1.00 71.56 181 MET A N 1
ATOM 1330 C CA . MET A 1 181 ? 10.598 -8.304 -2.268 1.00 71.56 181 MET A CA 1
ATOM 1331 C C . MET A 1 181 ? 11.746 -7.306 -2.235 1.00 71.56 181 MET A C 1
ATOM 1333 O O . MET A 1 181 ? 12.844 -7.606 -1.775 1.00 71.56 181 MET A O 1
ATOM 1337 N N . THR A 1 182 ? 11.485 -6.120 -2.763 1.00 62.25 182 THR A N 1
ATOM 1338 C CA . THR A 1 182 ? 12.493 -5.076 -2.912 1.00 62.25 182 THR A CA 1
ATOM 1339 C C . THR A 1 182 ? 12.454 -4.114 -1.730 1.00 62.25 182 THR A C 1
ATOM 1341 O O . THR A 1 182 ? 13.508 -3.695 -1.259 1.00 62.25 182 THR A O 1
ATOM 1344 N N . GLN A 1 183 ? 11.264 -3.797 -1.205 1.00 69.75 183 GLN A N 1
ATOM 1345 C CA . GLN A 1 183 ? 11.131 -2.930 -0.034 1.00 69.75 183 GLN A CA 1
ATOM 1346 C C . GLN A 1 183 ? 9.813 -3.142 0.725 1.00 69.75 183 GLN A C 1
ATOM 1348 O O . GLN A 1 183 ? 8.766 -3.356 0.113 1.00 69.75 183 GLN A O 1
ATOM 1353 N N . ASP A 1 184 ? 9.872 -3.022 2.057 1.00 76.56 184 ASP A N 1
ATOM 1354 C CA . ASP A 1 184 ? 8.709 -2.754 2.913 1.00 76.56 184 ASP A CA 1
ATOM 1355 C C . ASP A 1 184 ? 8.594 -1.238 3.111 1.00 76.56 184 ASP A C 1
ATOM 1357 O O . ASP A 1 184 ? 9.551 -0.581 3.536 1.00 76.56 184 ASP A O 1
ATOM 1361 N N . VAL A 1 185 ? 7.452 -0.667 2.745 1.00 76.06 185 VAL A N 1
ATOM 1362 C CA . VAL A 1 185 ? 7.184 0.759 2.893 1.00 76.06 185 VAL A CA 1
ATOM 1363 C C . VAL A 1 185 ? 6.332 0.954 4.136 1.00 76.06 185 VAL A C 1
ATOM 1365 O O . VAL A 1 185 ? 5.105 0.843 4.106 1.00 76.06 185 VAL A O 1
ATOM 1368 N N . THR A 1 186 ? 6.997 1.294 5.236 1.00 71.62 186 THR A N 1
ATOM 1369 C CA . THR A 1 186 ? 6.321 1.653 6.479 1.00 71.62 186 THR A CA 1
ATOM 1370 C C . THR A 1 186 ? 5.610 3.000 6.308 1.00 71.62 186 THR A C 1
ATOM 1372 O O . THR A 1 186 ? 6.262 3.989 5.950 1.00 71.62 186 THR A O 1
ATOM 1375 N N . PRO A 1 187 ? 4.293 3.088 6.572 1.00 62.94 187 PRO A N 1
ATOM 1376 C CA . PRO A 1 187 ? 3.600 4.368 6.622 1.00 62.94 187 PRO A CA 1
ATOM 1377 C C . PRO A 1 187 ? 4.269 5.315 7.630 1.00 62.94 187 PRO A C 1
ATOM 1379 O O . PRO A 1 187 ? 4.761 4.854 8.665 1.00 62.94 187 PRO A O 1
ATOM 1382 N N . PRO A 1 188 ? 4.301 6.632 7.368 1.00 61.88 188 PRO A N 1
ATOM 1383 C CA . PRO A 1 188 ? 4.856 7.579 8.323 1.00 61.88 188 PRO A CA 1
ATOM 1384 C C . PRO A 1 188 ? 4.084 7.506 9.646 1.00 61.88 188 PRO A C 1
ATOM 1386 O O . PRO A 1 188 ? 2.853 7.556 9.664 1.00 61.88 188 PRO A O 1
ATOM 1389 N N . THR A 1 189 ? 4.809 7.401 10.762 1.00 62.16 189 THR A N 1
ATOM 1390 C CA . THR A 1 189 ? 4.214 7.432 12.101 1.00 62.16 189 THR A CA 1
ATOM 1391 C C . THR A 1 189 ? 3.430 8.738 12.281 1.00 62.16 189 THR A C 1
ATOM 1393 O O . THR A 1 189 ? 3.970 9.803 11.962 1.00 62.16 189 THR A O 1
ATOM 1396 N N . PRO A 1 190 ? 2.190 8.711 12.806 1.00 52.19 190 PRO A N 1
ATOM 1397 C CA . PRO A 1 190 ? 1.464 9.932 13.140 1.00 52.19 190 PRO A CA 1
ATOM 1398 C C . PRO A 1 190 ? 2.315 10.834 14.047 1.00 52.19 190 PRO A C 1
ATOM 1400 O O . PRO A 1 190 ? 2.757 10.405 15.109 1.00 52.19 190 PRO A O 1
ATOM 1403 N N . GLY A 1 191 ? 2.584 12.067 13.608 1.00 57.28 191 GLY A N 1
ATOM 1404 C CA . GLY A 1 191 ? 3.441 13.023 14.327 1.00 57.28 191 GLY A CA 1
ATOM 1405 C C . GLY A 1 191 ? 4.912 13.040 13.895 1.00 57.28 191 GLY A C 1
ATOM 1406 O O . GLY A 1 191 ? 5.655 13.922 14.322 1.00 57.28 191 GLY A O 1
ATOM 1407 N N . GLY A 1 192 ? 5.337 12.135 13.008 1.00 45.34 192 GLY A N 1
ATOM 1408 C CA . GLY A 1 192 ? 6.567 12.320 12.247 1.00 45.34 192 GLY A CA 1
ATOM 1409 C C . GLY A 1 192 ? 6.372 13.504 11.306 1.00 45.34 192 GLY A C 1
ATOM 1410 O O . GLY A 1 192 ? 5.447 13.494 10.494 1.00 45.34 192 GLY A O 1
ATOM 1411 N N . GLY A 1 193 ? 7.191 14.548 11.448 1.00 42.44 193 GLY A N 1
ATOM 1412 C CA . GLY A 1 193 ? 7.171 15.687 10.531 1.00 42.44 193 GLY A CA 1
ATOM 1413 C C . GLY A 1 193 ? 7.251 15.235 9.064 1.00 42.44 193 GLY A C 1
ATOM 1414 O O . GLY A 1 193 ? 7.648 14.096 8.795 1.00 42.44 193 GLY A O 1
ATOM 1415 N N . PRO A 1 194 ? 6.865 16.099 8.105 1.00 46.66 194 PRO A N 1
ATOM 1416 C CA . PRO A 1 194 ? 6.962 15.767 6.688 1.00 46.66 194 PRO A CA 1
ATOM 1417 C C . PRO A 1 194 ? 8.357 15.196 6.394 1.00 46.66 194 PRO A C 1
ATOM 1419 O O . PRO A 1 194 ? 9.335 15.707 6.952 1.00 46.66 194 PRO A O 1
ATOM 1422 N N . PRO A 1 195 ? 8.463 14.133 5.572 1.00 50.75 195 PRO A N 1
ATOM 1423 C CA . PRO A 1 195 ? 9.755 13.542 5.256 1.00 50.75 195 PRO A CA 1
ATOM 1424 C C . PRO A 1 195 ? 10.702 14.660 4.812 1.00 50.75 195 PRO A C 1
ATOM 1426 O O . PRO A 1 195 ? 10.255 15.555 4.080 1.00 50.75 195 PRO A O 1
ATOM 1429 N N . PRO A 1 196 ? 11.969 14.662 5.269 1.00 50.19 196 PRO A N 1
ATOM 1430 C CA . PRO A 1 196 ? 12.908 15.701 4.887 1.00 50.19 196 PRO A CA 1
ATOM 1431 C C . PRO A 1 196 ? 12.889 15.809 3.367 1.00 50.19 196 PRO A C 1
ATOM 1433 O O . PRO A 1 196 ? 13.027 14.802 2.663 1.00 50.19 196 PRO A O 1
ATOM 1436 N N . ARG A 1 197 ? 12.636 17.026 2.863 1.00 43.53 197 ARG A N 1
ATOM 1437 C CA . ARG A 1 197 ? 12.782 17.311 1.438 1.00 43.53 197 ARG A CA 1
ATOM 1438 C C . ARG A 1 197 ? 14.162 16.802 1.057 1.00 43.53 197 ARG A C 1
ATOM 1440 O O . ARG A 1 197 ? 15.156 17.182 1.667 1.00 43.53 197 ARG A O 1
ATOM 1447 N N . ARG A 1 198 ? 14.206 15.865 0.111 1.00 44.72 198 ARG A N 1
ATOM 1448 C CA . ARG A 1 198 ? 15.474 15.370 -0.403 1.00 44.72 198 ARG A CA 1
ATOM 1449 C C . ARG A 1 198 ? 16.068 16.526 -1.199 1.00 44.72 198 ARG A C 1
ATOM 1451 O O . ARG A 1 198 ? 15.666 16.765 -2.334 1.00 44.72 198 ARG A O 1
ATOM 1458 N N . ASP A 1 199 ? 16.947 17.285 -0.559 1.00 50.06 199 ASP A N 1
ATOM 1459 C CA . ASP A 1 199 ? 17.714 18.345 -1.197 1.00 50.06 199 ASP A CA 1
ATOM 1460 C C . ASP A 1 199 ? 18.637 17.682 -2.222 1.00 50.06 199 ASP A C 1
ATOM 1462 O O . ASP A 1 199 ? 19.673 17.113 -1.882 1.00 50.06 199 ASP A O 1
ATOM 1466 N N . GLY A 1 200 ? 18.210 17.641 -3.483 1.00 49.69 200 GLY A N 1
ATOM 1467 C CA . GLY A 1 200 ? 18.980 16.949 -4.506 1.00 49.69 200 GLY A CA 1
ATOM 1468 C C . GLY A 1 200 ? 18.355 16.936 -5.892 1.00 49.69 200 GLY A C 1
ATOM 1469 O O . GLY A 1 200 ? 17.824 15.915 -6.306 1.00 49.69 200 GLY A O 1
ATOM 1470 N N . GLY A 1 201 ? 18.526 18.049 -6.612 1.00 52.38 201 GLY A N 1
ATOM 1471 C CA . GLY A 1 201 ? 19.045 18.029 -7.987 1.00 52.38 201 GLY A CA 1
ATOM 1472 C C . GLY A 1 201 ? 18.065 17.843 -9.152 1.00 52.38 201 GLY A C 1
ATOM 1473 O O . GLY A 1 201 ? 17.576 16.748 -9.397 1.00 52.38 201 GLY A O 1
ATOM 1474 N N . GLY A 1 202 ? 17.933 18.903 -9.959 1.00 40.75 202 GLY A N 1
ATOM 1475 C CA . GLY A 1 202 ? 17.354 18.901 -11.312 1.00 40.75 202 GLY A CA 1
ATOM 1476 C C . GLY A 1 202 ? 15.954 19.520 -11.327 1.00 40.75 202 GLY A C 1
ATOM 1477 O O . GLY A 1 202 ? 15.025 18.946 -10.786 1.00 40.75 202 GLY A O 1
ATOM 1478 N N . GLY A 1 203 ? 15.709 20.725 -11.836 1.00 48.97 203 GLY A N 1
ATOM 1479 C CA . GLY A 1 203 ? 16.270 21.331 -13.036 1.00 48.97 203 GLY A CA 1
ATOM 1480 C C . GLY A 1 203 ? 15.229 21.235 -14.151 1.00 48.97 203 GLY A C 1
ATOM 1481 O O . GLY A 1 203 ? 15.085 20.177 -14.749 1.00 48.97 203 GLY A O 1
ATOM 1482 N N . GLY A 1 204 ? 14.541 22.345 -14.438 1.00 45.09 204 GLY A N 1
ATOM 1483 C CA . GLY A 1 204 ? 13.915 22.575 -15.743 1.00 45.09 204 GLY A CA 1
ATOM 1484 C C . GLY A 1 204 ? 12.386 22.671 -15.790 1.00 45.09 204 GLY A C 1
ATOM 1485 O O . GLY A 1 204 ? 11.684 21.720 -15.473 1.00 45.09 204 GLY A O 1
ATOM 1486 N N . GLY A 1 205 ? 11.924 23.809 -16.324 1.00 42.34 205 GLY A N 1
ATOM 1487 C CA . GLY A 1 205 ? 10.659 23.968 -17.055 1.00 42.34 205 GLY A CA 1
ATOM 1488 C C . GLY A 1 205 ? 9.441 24.288 -16.184 1.00 42.34 205 GLY A C 1
ATOM 1489 O O . GLY A 1 205 ? 9.076 23.499 -15.332 1.00 42.34 205 GLY A O 1
ATOM 1490 N N . GLY A 1 206 ? 8.732 25.406 -16.319 1.00 44.22 206 GLY A N 1
ATOM 1491 C CA . GLY A 1 206 ? 8.659 26.372 -17.412 1.00 44.22 206 GLY A CA 1
ATOM 1492 C C . GLY A 1 206 ? 7.187 26.610 -17.767 1.00 44.22 206 GLY A C 1
ATOM 1493 O O . GLY A 1 206 ? 6.491 25.648 -18.059 1.00 44.22 206 GLY A O 1
ATOM 1494 N N . GLY A 1 207 ? 6.767 27.884 -17.770 1.00 44.84 207 GLY A N 1
ATOM 1495 C CA . GLY A 1 207 ? 5.521 28.410 -18.360 1.00 44.84 207 GLY A CA 1
ATOM 1496 C C . GLY A 1 207 ? 4.217 28.004 -17.659 1.00 44.84 207 GLY A C 1
ATOM 1497 O O . GLY A 1 207 ? 4.056 26.885 -17.208 1.00 44.84 207 GLY A O 1
ATOM 1498 N N . GLY A 1 208 ? 3.198 28.841 -17.524 1.00 45.66 208 GLY A N 1
ATOM 1499 C CA . GLY A 1 208 ? 2.908 30.168 -18.048 1.00 45.66 208 GLY A CA 1
ATOM 1500 C C . GLY A 1 208 ? 1.416 30.432 -17.795 1.00 45.66 208 GLY A C 1
ATOM 1501 O O . GLY A 1 208 ? 0.654 29.485 -17.609 1.00 45.66 208 GLY A O 1
ATOM 1502 N N . GLY A 1 209 ? 0.999 31.700 -17.792 1.00 40.69 209 GLY A N 1
ATOM 1503 C CA . GLY A 1 209 ? -0.422 32.059 -17.878 1.00 40.69 209 GLY A CA 1
ATOM 1504 C C . GLY A 1 209 ? -0.937 33.001 -16.792 1.00 40.69 209 GLY A C 1
ATOM 1505 O O . GLY A 1 209 ? -1.854 32.649 -16.062 1.00 40.69 209 GLY A O 1
ATOM 1506 N N . GLY A 1 210 ? -0.394 34.219 -16.721 1.00 48.59 210 GLY A N 1
ATOM 1507 C CA . GLY A 1 210 ? -1.228 35.392 -16.429 1.00 48.59 210 GLY A CA 1
ATOM 1508 C C . GLY A 1 210 ? -1.703 35.918 -17.788 1.00 48.59 210 GLY A C 1
ATOM 1509 O O . GLY A 1 210 ? -0.881 36.079 -18.681 1.00 48.59 210 GLY A O 1
ATOM 1510 N N . GLY A 1 211 ? -2.990 36.084 -18.081 1.00 52.62 211 GLY A N 1
ATOM 1511 C CA . GLY A 1 211 ? -4.016 36.620 -17.194 1.00 52.62 211 GLY A CA 1
ATOM 1512 C C . GLY A 1 211 ? -3.996 38.146 -17.266 1.00 52.62 211 GLY A C 1
ATOM 1513 O O . GLY A 1 211 ? -3.800 38.797 -16.250 1.00 52.62 211 GLY A O 1
ATOM 1514 N N . GLY A 1 212 ? -4.112 38.701 -18.475 1.00 52.97 212 GLY A N 1
ATOM 1515 C CA . GLY A 1 212 ? -4.299 40.129 -18.714 1.00 52.97 212 GLY A CA 1
ATOM 1516 C C . GLY A 1 212 ? -5.692 40.358 -19.280 1.00 52.97 212 GLY A C 1
ATOM 1517 O O . GLY A 1 212 ? -5.907 40.164 -20.472 1.00 52.97 212 GLY A O 1
ATOM 1518 N N . GLY A 1 213 ? -6.629 40.708 -18.402 1.00 58.09 213 GLY A N 1
ATOM 1519 C CA . GLY A 1 213 ? -7.827 41.445 -18.780 1.00 58.09 213 GLY A CA 1
ATOM 1520 C C . GLY A 1 213 ? -7.485 42.930 -18.891 1.00 58.09 213 GLY A 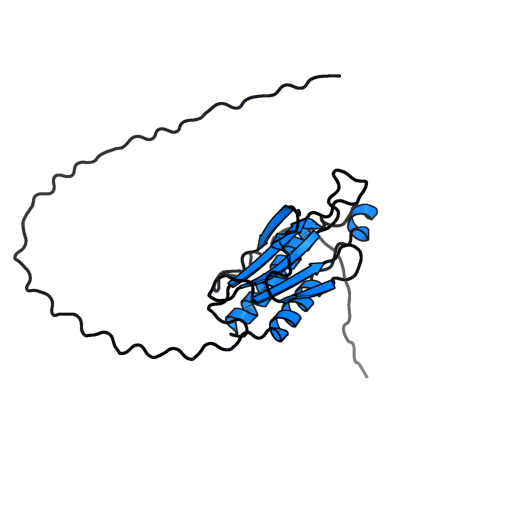C 1
ATOM 1521 O O . GLY A 1 213 ? -6.649 43.428 -18.137 1.00 58.09 213 GLY A O 1
ATOM 1522 N N . GLY A 1 214 ? -8.122 43.608 -19.835 1.00 57.28 214 GLY A N 1
ATOM 1523 C CA . GLY A 1 214 ? -8.004 45.043 -20.052 1.00 57.28 214 GLY A CA 1
ATOM 1524 C C . GLY A 1 214 ? -8.830 45.442 -21.267 1.00 57.28 214 GLY A C 1
ATOM 1525 O O . GLY A 1 214 ? -8.370 45.222 -22.382 1.00 57.28 214 GLY A O 1
ATOM 1526 N N . ASP A 1 215 ? -10.017 45.972 -20.959 1.00 53.03 215 ASP A N 1
ATOM 1527 C CA . ASP A 1 215 ? -10.970 46.781 -21.743 1.00 53.03 215 ASP A CA 1
ATOM 1528 C C . ASP A 1 215 ? -11.596 46.221 -23.036 1.00 53.03 215 ASP A C 1
ATOM 1530 O O . ASP A 1 215 ? -10.907 46.063 -24.068 1.00 53.03 215 ASP A O 1
#

Radius of gyration: 27.83 Å; Cα contacts (8 Å, |Δi|>4): 286; chains: 1; bounding box: 60×65×85 Å

Mean predicted aligned error: 16.62 Å

Solvent-accessible surface area (backbone atoms only — not comparable to full-atom values): 13652 Å² total; per-residue (Å²): 142,80,90,80,85,88,80,86,83,77,89,80,87,87,83,79,85,87,83,84,82,85,78,88,75,85,88,78,84,74,80,84,73,78,82,74,78,79,77,78,81,78,75,82,80,76,79,74,78,81,76,54,71,71,41,64,68,60,50,50,51,39,47,44,48,25,41,61,72,40,70,73,51,22,49,71,45,33,74,74,56,81,76,46,70,52,49,61,58,42,24,48,53,25,31,48,42,30,28,49,46,51,47,52,34,36,76,73,40,42,34,31,87,68,42,44,82,45,27,32,24,35,41,40,49,62,48,91,93,39,97,82,48,62,75,31,36,31,24,40,37,34,42,17,40,79,85,71,46,43,57,32,19,36,43,40,37,30,56,87,52,75,64,43,69,47,80,31,68,29,63,57,73,54,90,76,58,93,49,46,78,70,43,81,41,77,51,78,56,91,86,60,69,79,77,78,79,78,88,71,86,85,83,83,87,79,88,84,83,84,87,80,86,81,134

Organism: NCBI:txid2320859